Protein AF-A0A1C5VLE6-F1 (afdb_monomer)

Foldseek 3Di:
DDDDDPVNVPDDPLVVVLVCQCPPPDPVSHDPDCVVSVVSVPVVCPPVPDAFAEAEAEDEPVQVVVCCVVVVDPPPDDPCCVFVPVVQQQVVKWWWAQDPVVRWIWIGGDFKIFTFHQDPVLRHTYGPDMGTADPVNNVVRCVRTPIDTGGYGYHYPVCSVVCVPVPDHDSVVVVVRNVVSVVVVVVLVVLVVLLCVVCVVVLVVLVVCLVVLQVQFWKFQADDWDADPQKIKGQGPDTPNDDPVPDDQFWWKWFWDADPVRDIDIFTFAGWDDWDADPNTIITIGRGDPPHPVVVVVVRVVVSTIITTDSPVVNVVSVVVSVVSVCLSVVVDDDPCPSCCVSVNDPDDDDPPDDDDDD

Radius of gyration: 36.31 Å; Cα contacts (8 Å, |Δi|>4): 467; chains: 1; bounding box: 80×64×98 Å

Sequence (359 aa):
MICKTMDDLGTTEILKNLISKMVAEEPENRFQELAPVIDIVEDLIGDNKPQKDTYLCSVDIEKLNYLKKTSLIENDATMTILTNSYLKNQFKECSGYYNEKFEKYIFSGKKIALECIYNAEEELFMVHKIMPLSADRKVSNIKRGFTIEGVIKFIDNRRRFNLSRISENNNEKLIIQFKNNKKNKATLQKQDELFDNLFGYWSEGLDESIINEKERVGKVIYSDFEIIDNQLLLTLEEYKNNDIDEIENDTKYIVEYKDQRGNLFLFDVGTYHEINYDKNKPILVITLDKNIQIGKVRQLLKKQKPIMENYRANISAYKRQHRAIRSLHDDNYSSKNLKDILLNLDEPTYTPLFTKYKI

Nearest PDB structures (foldseek):
  6rm3-assembly1_LFF  TM=5.082E-01  e=5.995E-02  Vairimorpha necatrix
  7qep-assembly1_O3  TM=5.713E-01  e=1.059E-01  Encephalitozoon cuniculi GB-M1
  7ylr-assembly1_A  TM=4.290E-01  e=5.828E-01  Variovorax paradoxus
  2ijz-assembly1_A  TM=4.553E-01  e=5.506E-01  Pseudomonas aeruginosa
  2khe-assembly1_A  TM=4.738E-01  e=4.143E-01  Thermus thermophilus HB8

Mean predicted aligned error: 16.56 Å

pLDDT: mean 83.75, std 11.95, range [38.59, 96.12]

Structure (mmCIF, N/CA/C/O backbone):
data_AF-A0A1C5VLE6-F1
#
_entry.id   AF-A0A1C5VLE6-F1
#
loop_
_atom_site.group_PDB
_atom_site.id
_atom_site.type_symbol
_atom_site.label_atom_id
_atom_site.label_alt_id
_atom_site.label_comp_id
_atom_site.label_asym_id
_atom_site.label_entity_id
_atom_site.label_seq_id
_atom_site.pdbx_PDB_ins_code
_atom_site.Cartn_x
_atom_site.Cartn_y
_atom_site.Cartn_z
_atom_site.occupancy
_atom_site.B_iso_or_equiv
_atom_site.auth_seq_id
_atom_site.auth_comp_id
_atom_site.auth_asym_id
_atom_site.auth_atom_id
_atom_site.pdbx_PDB_model_num
ATOM 1 N N . MET A 1 1 ? -11.476 -42.255 -43.646 1.00 38.62 1 MET A N 1
ATOM 2 C CA . MET A 1 1 ? -10.809 -41.147 -42.929 1.00 38.62 1 MET A CA 1
ATOM 3 C C . MET A 1 1 ? -9.515 -40.872 -43.674 1.00 38.62 1 MET A C 1
ATOM 5 O O . MET A 1 1 ? -8.750 -41.812 -43.829 1.00 38.62 1 MET A O 1
ATOM 9 N N . ILE A 1 2 ? -9.306 -39.672 -44.222 1.00 38.59 2 ILE A N 1
ATOM 10 C CA . ILE A 1 2 ? -8.031 -39.339 -44.879 1.00 38.59 2 ILE A CA 1
ATOM 11 C C . ILE A 1 2 ? -7.113 -38.789 -43.790 1.00 38.59 2 ILE A C 1
ATOM 13 O O . ILE A 1 2 ? -7.241 -37.626 -43.409 1.00 38.59 2 ILE A O 1
ATOM 17 N N . CYS A 1 3 ? -6.230 -39.632 -43.258 1.00 40.75 3 CYS A N 1
ATOM 18 C CA . CYS A 1 3 ? -5.150 -39.159 -42.401 1.00 40.75 3 CYS A CA 1
ATOM 19 C C . CYS A 1 3 ? -4.140 -38.428 -43.283 1.00 40.75 3 CYS A C 1
ATOM 21 O O . CYS A 1 3 ? -3.354 -39.064 -43.979 1.00 40.75 3 CYS A O 1
ATOM 23 N N . LYS A 1 4 ? -4.190 -37.094 -43.266 1.00 50.41 4 LYS A N 1
ATOM 24 C CA . LYS A 1 4 ? -3.082 -36.274 -43.753 1.00 50.41 4 LYS A CA 1
ATOM 25 C C . LYS A 1 4 ? -1.861 -36.564 -42.885 1.00 50.41 4 LYS A C 1
ATOM 27 O O . LYS A 1 4 ? -1.958 -36.528 -41.658 1.00 50.41 4 LYS A O 1
ATOM 32 N N . THR A 1 5 ? -0.738 -36.854 -43.518 1.00 60.81 5 THR A N 1
ATOM 33 C CA . THR A 1 5 ? 0.562 -36.943 -42.856 1.00 60.81 5 THR A CA 1
ATOM 34 C C . THR A 1 5 ? 1.060 -35.536 -42.507 1.00 60.81 5 THR A C 1
ATOM 36 O O . THR A 1 5 ? 0.549 -34.542 -43.030 1.00 60.81 5 THR A O 1
ATOM 39 N N . MET A 1 6 ? 2.061 -35.411 -41.627 1.00 58.47 6 MET A N 1
ATOM 40 C CA . MET A 1 6 ? 2.620 -34.088 -41.298 1.00 58.47 6 MET A CA 1
ATOM 41 C C . MET A 1 6 ? 3.290 -33.391 -42.493 1.00 58.47 6 MET A C 1
ATOM 43 O O . MET A 1 6 ? 3.473 -32.174 -42.461 1.00 58.47 6 MET A O 1
ATOM 47 N N . ASP A 1 7 ? 3.600 -34.124 -43.562 1.00 59.69 7 ASP A N 1
ATOM 48 C CA . ASP A 1 7 ? 4.148 -33.570 -44.800 1.00 59.69 7 ASP A CA 1
ATOM 49 C C . ASP A 1 7 ? 3.087 -32.887 -45.677 1.00 59.69 7 ASP A C 1
ATOM 51 O O . ASP A 1 7 ? 3.398 -31.925 -46.377 1.00 59.69 7 ASP A O 1
ATOM 55 N N . ASP A 1 8 ? 1.812 -33.270 -45.546 1.00 59.88 8 ASP A N 1
ATOM 56 C CA . ASP A 1 8 ? 0.680 -32.678 -46.279 1.00 59.88 8 ASP A CA 1
ATOM 57 C C . ASP A 1 8 ? 0.243 -31.295 -45.740 1.00 59.88 8 ASP A C 1
ATOM 59 O O . ASP A 1 8 ? -0.726 -30.703 -46.231 1.00 59.88 8 ASP A O 1
ATOM 63 N N . LEU A 1 9 ? 0.897 -30.795 -44.684 1.00 58.16 9 LEU A N 1
ATOM 64 C CA . LEU A 1 9 ? 0.494 -29.591 -43.942 1.00 58.16 9 LEU A CA 1
ATOM 65 C C . LEU A 1 9 ? 1.183 -28.291 -44.386 1.00 58.16 9 LEU A C 1
ATOM 67 O O . LEU A 1 9 ? 0.780 -27.224 -43.926 1.00 58.16 9 LEU A O 1
ATOM 71 N N . GLY A 1 10 ? 2.192 -28.344 -45.263 1.00 56.06 10 GLY A N 1
ATOM 72 C CA . GLY A 1 10 ? 2.880 -27.142 -45.767 1.00 56.06 10 GLY A CA 1
ATOM 73 C C . GLY A 1 10 ? 3.611 -26.321 -44.689 1.00 56.06 10 GLY A C 1
ATOM 74 O O . GLY A 1 10 ? 3.858 -25.132 -44.875 1.00 56.06 10 GLY A O 1
ATOM 75 N N . THR A 1 11 ? 3.924 -26.938 -43.549 1.00 65.19 11 THR A N 1
ATOM 76 C CA . THR A 1 11 ? 4.582 -26.320 -42.391 1.00 65.19 11 THR A CA 1
ATOM 77 C C . THR A 1 11 ? 6.107 -26.415 -42.466 1.00 65.19 11 THR A C 1
ATOM 79 O O . THR A 1 11 ? 6.667 -27.265 -43.160 1.00 65.19 11 THR A O 1
ATOM 82 N N . THR A 1 12 ? 6.802 -25.543 -41.728 1.00 72.81 12 THR A N 1
ATOM 83 C CA . THR A 1 12 ? 8.268 -25.560 -41.653 1.00 72.81 12 THR A CA 1
ATOM 84 C C . THR A 1 12 ? 8.783 -26.825 -40.969 1.00 72.81 12 THR A C 1
ATOM 86 O O . THR A 1 12 ? 8.225 -27.299 -39.979 1.00 72.81 12 THR A O 1
ATOM 89 N N . GLU A 1 13 ? 9.907 -27.341 -41.462 1.00 74.94 13 GLU A N 1
ATOM 90 C CA . GLU A 1 13 ? 10.513 -28.587 -40.979 1.00 74.94 13 GLU A CA 1
ATOM 91 C C . GLU A 1 13 ? 10.877 -28.537 -39.482 1.00 74.94 13 GLU A C 1
ATOM 93 O O . GLU A 1 13 ? 10.789 -29.534 -38.769 1.00 74.94 13 GLU A O 1
ATOM 98 N N . ILE A 1 14 ? 11.210 -27.348 -38.968 1.00 74.38 14 ILE A N 1
ATOM 99 C CA . ILE A 1 14 ? 11.467 -27.104 -37.541 1.00 74.38 14 ILE A CA 1
ATOM 100 C C . ILE A 1 14 ? 10.182 -27.298 -36.714 1.00 74.38 14 ILE A C 1
ATOM 102 O O . ILE A 1 14 ? 10.218 -27.951 -35.672 1.00 74.38 14 ILE A O 1
ATOM 106 N N . LEU A 1 15 ? 9.034 -26.797 -37.192 1.00 76.81 15 LEU A N 1
ATOM 107 C CA . LEU A 1 15 ? 7.742 -26.955 -36.517 1.00 76.81 15 LEU A CA 1
ATOM 108 C C . LEU A 1 15 ? 7.251 -28.409 -36.570 1.00 76.81 15 LEU A C 1
ATOM 110 O O . LEU A 1 15 ? 6.735 -28.904 -35.569 1.00 76.81 15 LEU A O 1
ATOM 114 N N . LYS A 1 16 ? 7.460 -29.115 -37.693 1.00 80.56 16 LYS A N 1
ATOM 115 C CA . LYS A 1 16 ? 7.193 -30.561 -37.774 1.00 80.56 16 LYS A CA 1
ATOM 116 C C . LYS A 1 16 ? 8.006 -31.328 -36.731 1.00 80.56 16 LYS A C 1
ATOM 118 O O . LYS A 1 16 ? 7.431 -32.061 -35.937 1.00 80.56 16 LYS A O 1
ATOM 123 N N . ASN A 1 17 ? 9.322 -31.109 -36.679 1.00 81.62 17 ASN A N 1
ATOM 124 C CA . ASN A 1 17 ? 10.209 -31.785 -35.729 1.00 81.62 17 ASN A CA 1
ATOM 125 C C . ASN A 1 17 ? 9.872 -31.469 -34.261 1.00 81.62 17 ASN A C 1
ATOM 127 O O . ASN A 1 17 ? 9.925 -32.366 -33.417 1.00 81.62 17 ASN A O 1
ATOM 131 N N . LEU A 1 18 ? 9.485 -30.224 -33.956 1.00 84.38 18 LEU A N 1
ATOM 132 C CA . LEU A 1 18 ? 9.002 -29.832 -32.632 1.00 84.38 18 LEU A CA 1
ATOM 133 C C . LEU A 1 18 ? 7.751 -30.632 -32.240 1.00 84.38 18 LEU A C 1
ATOM 135 O O . LEU A 1 18 ? 7.745 -31.288 -31.198 1.00 84.38 18 LEU A O 1
ATOM 139 N N . ILE A 1 19 ? 6.714 -30.609 -33.082 1.00 82.75 19 ILE A N 1
ATOM 140 C CA . ILE A 1 19 ? 5.443 -31.295 -32.813 1.00 82.75 19 ILE A CA 1
ATOM 141 C C . ILE A 1 19 ? 5.667 -32.805 -32.697 1.00 82.75 19 ILE A C 1
ATOM 143 O O . ILE A 1 19 ? 5.247 -33.388 -31.699 1.00 82.75 19 ILE A O 1
ATOM 147 N N . SER A 1 20 ? 6.387 -33.424 -33.639 1.00 83.81 20 SER A N 1
ATOM 148 C CA . SER A 1 20 ? 6.682 -34.864 -33.637 1.00 83.81 20 SER A CA 1
ATOM 149 C C . SER A 1 20 ? 7.370 -35.326 -32.351 1.00 83.81 20 SER A C 1
ATOM 151 O O . SER A 1 20 ? 7.009 -36.370 -31.814 1.00 83.81 20 SER A O 1
ATOM 153 N N . LYS A 1 21 ? 8.309 -34.541 -31.800 1.00 85.75 21 LYS A N 1
ATOM 154 C CA . LYS A 1 21 ? 8.897 -34.835 -30.483 1.00 85.75 21 LYS A CA 1
ATOM 155 C C . LYS A 1 21 ? 7.930 -34.594 -29.326 1.00 85.75 21 LYS A C 1
ATOM 157 O O . LYS A 1 21 ? 7.941 -35.359 -28.371 1.00 85.75 21 LYS A O 1
ATOM 162 N N . MET A 1 22 ? 7.088 -33.563 -29.373 1.00 81.75 22 MET A N 1
ATOM 163 C CA . MET A 1 22 ? 6.102 -33.320 -28.310 1.00 81.75 22 MET A CA 1
ATOM 164 C C . MET A 1 22 ? 5.039 -34.427 -28.218 1.00 81.75 22 MET A C 1
ATOM 166 O O . MET A 1 22 ? 4.591 -34.729 -27.112 1.00 81.75 22 MET A O 1
ATOM 170 N N . VAL A 1 23 ? 4.655 -35.039 -29.346 1.00 85.31 23 VAL A N 1
ATOM 171 C CA . VAL A 1 23 ? 3.602 -36.075 -29.415 1.00 85.31 23 VAL A CA 1
ATOM 172 C C . VAL A 1 23 ? 4.125 -37.507 -29.582 1.00 85.31 23 VAL A C 1
ATOM 174 O O . VAL A 1 23 ? 3.324 -38.411 -29.805 1.00 85.31 23 VAL A O 1
ATOM 177 N N . ALA A 1 24 ? 5.438 -37.735 -29.464 1.00 86.81 24 ALA A N 1
ATOM 178 C CA . ALA A 1 24 ? 6.032 -39.072 -29.556 1.00 86.81 24 ALA A CA 1
ATOM 179 C C . ALA A 1 24 ? 5.352 -40.052 -28.580 1.00 86.81 24 ALA A C 1
ATOM 181 O O . ALA A 1 24 ? 5.095 -39.692 -27.429 1.00 86.81 24 ALA A O 1
ATOM 182 N N . GLU A 1 25 ? 5.054 -41.282 -29.012 1.00 80.12 25 GLU A N 1
ATOM 183 C CA . GLU A 1 25 ? 4.348 -42.260 -28.166 1.00 80.12 25 GLU A CA 1
ATOM 184 C C . GLU A 1 25 ? 5.139 -42.553 -26.884 1.00 80.12 25 GLU A C 1
ATOM 186 O O . GLU A 1 25 ? 4.603 -42.402 -25.784 1.00 80.12 25 GLU A O 1
ATOM 191 N N . GLU A 1 26 ? 6.438 -42.825 -27.021 1.00 84.81 26 GLU A N 1
ATOM 192 C CA . GLU A 1 26 ? 7.331 -43.111 -25.898 1.00 84.81 26 GLU A CA 1
ATOM 193 C C . GLU A 1 26 ? 7.760 -41.840 -25.131 1.00 84.81 26 GLU A C 1
ATOM 195 O O . GLU A 1 26 ? 8.308 -40.913 -25.742 1.00 84.81 26 GLU A O 1
ATOM 200 N N . PRO A 1 27 ? 7.583 -41.773 -23.791 1.00 82.38 27 PRO A N 1
ATOM 201 C CA . PRO A 1 27 ? 7.904 -40.586 -22.987 1.00 82.38 27 PRO A CA 1
ATOM 202 C C . PRO A 1 27 ? 9.369 -40.135 -23.052 1.00 82.38 27 PRO A C 1
ATOM 204 O O . PRO A 1 27 ? 9.649 -38.940 -22.987 1.00 82.38 27 PRO A O 1
ATOM 207 N N . GLU A 1 28 ? 10.302 -41.074 -23.201 1.00 85.69 28 GLU A N 1
ATOM 208 C CA . GLU A 1 28 ? 11.746 -40.826 -23.329 1.00 85.69 28 GLU A CA 1
ATOM 209 C C . GLU A 1 28 ? 12.123 -40.082 -24.621 1.00 85.69 28 GLU A C 1
ATOM 211 O O . GLU A 1 28 ? 13.083 -39.312 -24.639 1.00 85.69 28 GLU A O 1
ATOM 216 N N . ASN A 1 29 ? 11.318 -40.228 -25.679 1.00 82.38 29 ASN A N 1
ATOM 217 C CA . ASN A 1 29 ? 11.507 -39.536 -26.954 1.00 82.38 29 ASN A CA 1
ATOM 218 C C . ASN A 1 29 ? 10.890 -38.123 -26.974 1.00 82.38 29 ASN A C 1
ATOM 220 O O . ASN A 1 29 ? 11.087 -37.374 -27.937 1.00 82.38 29 ASN A O 1
ATOM 224 N N . ARG A 1 30 ? 10.182 -37.733 -25.903 1.00 86.69 30 ARG A N 1
ATOM 225 C CA . ARG A 1 30 ? 9.657 -36.374 -25.712 1.00 86.69 30 ARG A CA 1
ATOM 226 C C . ARG A 1 30 ? 10.710 -35.430 -25.136 1.00 86.69 30 ARG A C 1
ATOM 228 O O . ARG A 1 30 ? 11.763 -35.836 -24.642 1.00 86.69 30 ARG A O 1
ATOM 235 N N . PHE A 1 31 ? 10.412 -34.134 -25.179 1.00 82.56 31 PHE A N 1
ATOM 236 C CA . PHE A 1 31 ? 11.196 -33.130 -24.464 1.00 82.56 31 PHE A CA 1
ATOM 237 C C . PHE A 1 31 ? 11.079 -33.347 -22.950 1.00 82.56 31 PHE A C 1
ATOM 239 O O . PHE A 1 31 ? 9.993 -33.225 -22.389 1.00 82.56 31 PHE A O 1
ATOM 246 N N . GLN A 1 32 ? 12.207 -33.646 -22.302 1.00 84.44 32 GLN A N 1
ATOM 247 C CA . GLN A 1 32 ? 12.281 -33.867 -20.850 1.00 84.44 32 GLN A CA 1
ATOM 248 C C . GLN A 1 32 ? 12.200 -32.558 -20.045 1.00 84.44 32 GLN A C 1
ATOM 250 O O . GLN A 1 32 ? 11.830 -32.562 -18.875 1.00 84.44 32 GLN A O 1
ATOM 255 N N . GLU A 1 33 ? 12.512 -31.425 -20.680 1.00 81.56 33 GLU A N 1
ATOM 256 C CA . GLU A 1 33 ? 12.439 -30.088 -20.093 1.00 81.56 33 GLU A CA 1
ATOM 257 C C . GLU A 1 33 ? 11.692 -29.124 -21.020 1.00 81.56 33 GLU A C 1
ATOM 259 O O . GLU A 1 33 ? 11.710 -29.267 -22.244 1.00 81.56 33 GLU A O 1
ATOM 264 N N . LEU A 1 34 ? 11.063 -28.101 -20.436 1.00 79.12 34 LEU A N 1
ATOM 265 C CA . LEU A 1 34 ? 10.291 -27.104 -21.182 1.00 79.12 34 LEU A CA 1
ATOM 266 C C . LEU A 1 34 ? 11.172 -26.019 -21.831 1.00 79.12 34 LEU A C 1
ATOM 268 O O . LEU A 1 34 ? 10.755 -25.404 -22.808 1.00 79.12 34 LEU A O 1
ATOM 272 N N . ALA A 1 35 ? 12.386 -25.777 -21.322 1.00 74.62 35 ALA A N 1
ATOM 273 C CA . ALA A 1 35 ? 13.253 -24.705 -21.823 1.00 74.62 35 ALA A CA 1
ATOM 274 C C . ALA A 1 35 ? 13.641 -24.869 -23.314 1.00 74.62 35 ALA A C 1
ATOM 276 O O . ALA A 1 35 ? 13.434 -23.914 -24.060 1.00 74.62 35 ALA A O 1
ATOM 277 N N . PRO A 1 36 ? 14.059 -26.057 -23.808 1.00 79.06 36 PRO A N 1
ATOM 278 C CA . PRO A 1 36 ? 14.324 -26.255 -25.237 1.00 79.06 36 PRO A CA 1
ATOM 279 C C . PRO A 1 36 ? 13.084 -26.068 -26.123 1.00 79.06 36 PRO A C 1
ATOM 281 O O . PRO A 1 36 ? 13.202 -25.615 -27.257 1.00 79.06 36 PRO A O 1
ATOM 284 N N . VAL A 1 37 ? 11.889 -26.397 -25.615 1.00 82.50 37 VAL A N 1
ATOM 285 C CA . VAL A 1 37 ? 10.617 -26.169 -26.325 1.00 82.50 37 VAL A CA 1
ATOM 286 C C . VAL A 1 37 ? 10.356 -24.671 -26.461 1.00 82.50 37 VAL A C 1
ATOM 288 O O . VAL A 1 37 ? 9.999 -24.213 -27.543 1.00 82.50 37 VAL A O 1
ATOM 291 N N . ILE A 1 38 ? 10.569 -23.904 -25.387 1.00 77.31 38 ILE A N 1
ATOM 292 C CA . ILE A 1 38 ? 10.423 -22.444 -25.392 1.00 77.31 38 ILE A CA 1
ATOM 293 C C . ILE A 1 38 ? 11.406 -21.811 -26.378 1.00 77.31 38 ILE A C 1
ATOM 295 O O . ILE A 1 38 ? 10.964 -21.022 -27.204 1.00 77.31 38 ILE A O 1
ATOM 299 N N . ASP A 1 39 ? 12.689 -22.181 -26.350 1.00 77.62 39 ASP A N 1
ATOM 300 C CA . ASP A 1 39 ? 13.698 -21.613 -27.254 1.00 77.62 39 ASP A CA 1
ATOM 301 C C . ASP A 1 39 ? 13.363 -21.897 -28.737 1.00 77.62 39 ASP A C 1
ATOM 303 O O . ASP A 1 39 ? 13.359 -20.976 -29.554 1.00 77.62 39 ASP A O 1
ATOM 307 N N . ILE A 1 40 ? 12.970 -23.134 -29.088 1.00 79.62 40 ILE A N 1
ATOM 308 C CA . ILE A 1 40 ? 12.557 -23.483 -30.466 1.00 79.62 40 ILE A CA 1
ATOM 309 C C . ILE A 1 40 ? 11.290 -22.717 -30.886 1.00 79.62 40 ILE A C 1
ATOM 311 O O . ILE A 1 40 ? 11.163 -22.323 -32.046 1.00 79.62 40 ILE A O 1
ATOM 315 N N . VAL A 1 41 ? 10.346 -22.484 -29.968 1.00 77.81 41 VAL A N 1
ATOM 316 C CA . VAL A 1 41 ? 9.137 -21.685 -30.234 1.00 77.81 41 VAL A CA 1
ATOM 317 C C . VAL A 1 41 ? 9.459 -20.189 -30.355 1.00 77.81 41 VAL A C 1
ATOM 319 O O . VAL A 1 41 ? 8.884 -19.528 -31.221 1.00 77.81 41 VAL A O 1
ATOM 322 N N . GLU A 1 42 ? 10.386 -19.643 -29.557 1.00 72.19 42 GLU A N 1
ATOM 323 C CA . GLU A 1 42 ? 10.858 -18.257 -29.699 1.00 72.19 42 GLU A CA 1
ATOM 324 C C . GLU A 1 42 ? 11.503 -18.027 -31.075 1.00 72.19 42 GLU A C 1
ATOM 326 O O . GLU A 1 42 ? 11.209 -17.008 -31.706 1.00 72.19 42 GLU A O 1
ATOM 331 N N . ASP A 1 43 ? 12.313 -18.979 -31.553 1.00 72.69 43 ASP A N 1
ATOM 332 C CA . ASP A 1 43 ? 12.948 -18.937 -32.876 1.00 72.69 43 ASP A CA 1
ATOM 333 C C . ASP A 1 43 ? 11.932 -19.134 -34.022 1.00 72.69 43 ASP A C 1
ATOM 335 O O . ASP A 1 43 ? 11.989 -18.420 -35.024 1.00 72.69 43 ASP A O 1
ATOM 339 N N . LEU A 1 44 ? 10.959 -20.046 -33.875 1.00 70.81 44 LEU A N 1
ATOM 340 C CA . LEU A 1 44 ? 9.898 -20.291 -34.869 1.00 70.81 44 LEU A CA 1
ATOM 341 C C . LEU A 1 44 ? 8.943 -19.105 -35.059 1.00 70.81 44 LEU A C 1
ATOM 343 O O . LEU A 1 44 ? 8.458 -18.884 -36.168 1.00 70.81 44 LEU A O 1
ATOM 347 N N . ILE A 1 45 ? 8.646 -18.361 -33.989 1.00 65.38 45 ILE A N 1
ATOM 348 C CA . ILE A 1 45 ? 7.823 -17.143 -34.056 1.00 65.38 45 ILE A CA 1
ATOM 349 C C . ILE A 1 45 ? 8.555 -16.038 -34.835 1.00 65.38 45 ILE A C 1
ATOM 351 O O . ILE A 1 45 ? 7.912 -15.252 -35.539 1.00 65.38 45 ILE A O 1
ATOM 355 N N . GLY A 1 46 ? 9.887 -15.993 -34.730 1.00 62.00 46 GLY A N 1
ATOM 356 C CA . GLY A 1 46 ? 10.738 -15.025 -35.413 1.00 62.00 46 GLY A CA 1
ATOM 357 C C . GLY A 1 46 ? 10.395 -13.566 -35.084 1.00 62.00 46 GLY A C 1
ATOM 358 O O . GLY A 1 46 ? 9.791 -13.246 -34.054 1.00 62.00 46 GLY A O 1
ATOM 359 N N . ASP A 1 47 ? 10.754 -12.663 -35.997 1.00 48.09 47 ASP A N 1
ATOM 360 C CA . ASP A 1 47 ? 10.531 -11.217 -35.863 1.00 48.09 47 ASP A CA 1
ATOM 361 C C . ASP A 1 47 ? 9.062 -10.777 -36.085 1.00 48.09 47 ASP A C 1
ATOM 363 O O . ASP A 1 47 ? 8.790 -9.590 -36.221 1.00 48.09 47 ASP A O 1
ATOM 367 N N . ASN A 1 48 ? 8.079 -11.692 -36.028 1.00 46.41 48 ASN A N 1
ATOM 368 C CA . ASN A 1 48 ? 6.640 -11.359 -36.032 1.00 46.41 48 ASN A CA 1
ATOM 369 C C . ASN A 1 48 ? 6.132 -10.768 -34.697 1.00 46.41 48 ASN A C 1
ATOM 371 O O . ASN A 1 48 ? 4.927 -10.609 -34.485 1.00 46.41 48 ASN A O 1
ATOM 375 N N . LYS A 1 49 ? 7.035 -10.426 -33.773 1.00 49.75 49 LYS A N 1
ATOM 376 C CA . LYS A 1 49 ? 6.719 -9.521 -32.660 1.00 49.75 49 LYS A CA 1
ATOM 377 C C . LYS A 1 49 ? 6.510 -8.118 -33.261 1.00 49.75 49 LYS A C 1
ATOM 379 O O . LYS A 1 49 ? 7.324 -7.725 -34.093 1.00 49.75 49 LYS A O 1
ATOM 384 N N . PRO A 1 50 ? 5.487 -7.337 -32.851 1.00 52.50 50 PRO A N 1
ATOM 385 C CA . PRO A 1 50 ? 5.372 -5.942 -33.289 1.00 52.50 50 PRO A CA 1
ATOM 386 C C . PRO A 1 50 ? 6.705 -5.236 -33.022 1.00 52.50 50 PRO A C 1
ATOM 388 O O . PRO A 1 50 ? 7.258 -5.423 -31.934 1.00 52.50 50 PRO A O 1
ATOM 391 N N . GLN A 1 51 ? 7.227 -4.521 -34.029 1.00 57.09 51 GLN A N 1
ATOM 392 C CA . GLN A 1 51 ? 8.615 -4.040 -34.102 1.00 57.09 51 GLN A CA 1
ATOM 393 C C . GLN A 1 51 ? 9.053 -3.448 -32.759 1.00 57.09 51 GLN A C 1
ATOM 395 O O . GLN A 1 51 ? 8.675 -2.334 -32.398 1.00 57.09 51 GLN A O 1
ATOM 400 N N . LYS A 1 52 ? 9.809 -4.232 -31.979 1.00 69.44 52 LYS A N 1
ATOM 401 C CA . LYS A 1 52 ? 10.195 -3.824 -30.629 1.00 69.44 52 LYS A CA 1
ATOM 402 C C . LYS A 1 52 ? 11.229 -2.716 -30.729 1.00 69.44 52 LYS A C 1
ATOM 404 O O . LYS A 1 52 ? 12.273 -2.909 -31.358 1.00 69.44 52 LYS A O 1
ATOM 409 N N . ASP A 1 53 ? 10.951 -1.607 -30.047 1.00 86.19 53 ASP A N 1
ATOM 410 C CA . ASP A 1 53 ? 11.863 -0.474 -29.916 1.00 86.19 53 ASP A CA 1
ATOM 411 C C . ASP A 1 53 ? 13.283 -0.972 -29.618 1.00 86.19 53 ASP A C 1
ATOM 413 O O . ASP A 1 53 ? 13.520 -1.711 -28.656 1.00 86.19 53 ASP A O 1
ATOM 417 N N . THR A 1 54 ? 14.231 -0.614 -30.482 1.00 88.56 54 THR A N 1
ATOM 418 C CA . THR A 1 54 ? 15.631 -1.015 -30.336 1.00 88.56 54 THR A CA 1
ATOM 419 C C . THR A 1 54 ? 16.412 0.119 -29.690 1.00 88.56 54 THR A C 1
ATOM 421 O O . THR A 1 54 ? 16.557 1.191 -30.277 1.00 88.56 54 THR A O 1
ATOM 424 N N . TYR A 1 55 ? 16.962 -0.133 -28.506 1.00 91.62 55 TYR A N 1
ATOM 425 C CA . TYR A 1 55 ? 17.780 0.828 -27.768 1.00 91.62 55 TYR A CA 1
ATOM 426 C C . TYR A 1 55 ? 19.256 0.449 -27.882 1.00 91.62 55 TYR A C 1
ATOM 428 O O . TYR A 1 55 ? 19.606 -0.725 -27.741 1.00 91.62 55 TYR A O 1
ATOM 436 N N . LEU A 1 56 ? 20.128 1.419 -28.152 1.00 91.44 56 LEU A N 1
ATOM 437 C CA . LEU A 1 56 ? 21.555 1.182 -28.380 1.00 91.44 56 LEU A CA 1
ATOM 438 C C . LEU A 1 56 ? 22.395 1.650 -27.191 1.00 91.44 56 LEU A C 1
ATOM 440 O O . LEU A 1 56 ? 22.435 2.842 -26.877 1.00 91.44 56 LEU A O 1
ATOM 444 N N . CYS A 1 57 ? 23.117 0.705 -26.589 1.00 92.50 57 CYS A N 1
ATOM 445 C CA . CYS A 1 57 ? 24.096 0.953 -25.534 1.00 92.50 57 CYS A CA 1
ATOM 446 C C . CYS A 1 57 ? 25.506 0.610 -26.028 1.00 92.50 57 CYS A C 1
ATOM 448 O O . CYS A 1 57 ? 25.748 -0.490 -26.525 1.00 92.50 57 CYS A O 1
ATOM 450 N N . SER A 1 58 ? 26.461 1.518 -25.866 1.00 91.56 58 SER A N 1
ATOM 451 C CA . SER A 1 58 ? 27.838 1.328 -26.321 1.00 91.56 58 SER A CA 1
ATOM 452 C C . SER A 1 58 ? 28.781 1.000 -25.158 1.00 91.56 58 SER A C 1
ATOM 454 O O . SER A 1 58 ? 28.633 1.505 -24.042 1.00 91.56 58 SER A O 1
ATOM 456 N N . VAL A 1 59 ? 29.723 0.082 -25.390 1.00 92.06 59 VAL A N 1
ATOM 457 C CA . VAL A 1 59 ? 30.552 -0.538 -24.343 1.00 92.06 59 VAL A CA 1
ATOM 458 C C . VAL A 1 59 ? 32.012 -0.587 -24.786 1.00 92.06 59 VAL A C 1
ATOM 460 O O . VAL A 1 59 ? 32.315 -0.973 -25.914 1.00 92.06 59 VAL A O 1
ATOM 463 N N . ASP A 1 60 ? 32.935 -0.217 -23.897 1.00 90.50 60 ASP A N 1
ATOM 464 C CA . ASP A 1 60 ? 34.378 -0.315 -24.141 1.00 90.50 60 ASP A CA 1
ATOM 465 C C . ASP A 1 60 ? 35.027 -1.593 -23.584 1.00 90.50 60 ASP A C 1
ATOM 467 O O . ASP A 1 60 ? 34.453 -2.371 -22.817 1.00 90.50 60 ASP A O 1
ATOM 471 N N . ILE A 1 61 ? 36.289 -1.772 -23.975 1.00 89.75 61 ILE A N 1
ATOM 472 C CA . ILE A 1 61 ? 37.157 -2.870 -23.551 1.00 89.75 61 ILE A CA 1
ATOM 473 C C . ILE A 1 61 ? 37.472 -2.849 -22.046 1.00 89.75 61 ILE A C 1
ATOM 475 O O . ILE A 1 61 ? 37.765 -3.894 -21.465 1.00 89.75 61 ILE A O 1
ATOM 479 N N . GLU A 1 62 ? 37.402 -1.693 -21.381 1.00 91.88 62 GLU A N 1
ATOM 480 C CA . GLU A 1 62 ? 37.652 -1.605 -19.940 1.00 91.88 62 GLU A CA 1
ATOM 481 C C . GLU A 1 62 ? 36.528 -2.282 -19.162 1.00 91.88 62 GLU A C 1
ATOM 483 O O . GLU A 1 62 ? 36.796 -2.954 -18.167 1.00 91.88 62 GLU A O 1
ATOM 488 N N . LYS A 1 63 ? 35.279 -2.166 -19.637 1.00 93.56 63 LYS A N 1
ATOM 489 C CA . LYS A 1 63 ? 34.133 -2.842 -19.016 1.00 93.56 63 LYS A CA 1
ATOM 490 C C . LYS A 1 63 ? 34.244 -4.364 -19.151 1.00 93.56 63 LYS A C 1
ATOM 492 O O . LYS A 1 63 ? 33.965 -5.068 -18.182 1.00 93.56 63 LYS A O 1
ATOM 497 N N . LEU A 1 64 ? 34.743 -4.876 -20.285 1.00 91.19 64 LEU A N 1
ATOM 498 C CA . LEU A 1 64 ? 35.096 -6.298 -20.430 1.00 91.19 64 LEU A CA 1
ATOM 499 C C . LEU A 1 64 ? 36.176 -6.711 -19.420 1.00 91.19 64 LEU A C 1
ATOM 501 O O . LEU A 1 64 ? 36.003 -7.680 -18.684 1.00 91.19 64 LEU A O 1
ATOM 505 N N . ASN A 1 65 ? 37.273 -5.955 -19.350 1.00 91.00 65 ASN A N 1
ATOM 506 C CA . ASN A 1 65 ? 38.383 -6.243 -18.441 1.00 91.00 65 ASN A CA 1
ATOM 507 C C . ASN A 1 65 ? 37.959 -6.181 -16.962 1.00 91.00 65 ASN A C 1
ATOM 509 O O . ASN A 1 65 ? 38.440 -6.973 -16.153 1.00 91.00 65 ASN A O 1
ATOM 513 N N . TYR A 1 66 ? 37.043 -5.280 -16.603 1.00 91.62 66 TYR A N 1
ATOM 514 C CA . TYR A 1 66 ? 36.439 -5.210 -15.273 1.00 91.62 66 TYR A CA 1
ATOM 515 C C . TYR A 1 66 ? 35.590 -6.450 -14.958 1.00 91.62 66 TYR A C 1
ATOM 517 O O . TYR A 1 66 ? 35.753 -7.040 -13.889 1.00 91.62 66 TYR A O 1
ATOM 525 N N . LEU A 1 67 ? 34.728 -6.885 -15.885 1.00 90.12 67 LEU A N 1
ATOM 526 C CA . LEU A 1 67 ? 33.898 -8.083 -15.706 1.00 90.12 67 LEU A CA 1
ATOM 527 C C . LEU A 1 67 ? 34.741 -9.358 -15.552 1.00 90.12 67 LEU A C 1
ATOM 529 O O . LEU A 1 67 ? 34.414 -10.196 -14.714 1.00 90.12 67 LEU A O 1
ATOM 533 N N . LYS A 1 68 ? 35.854 -9.475 -16.290 1.00 91.56 68 LYS A N 1
ATOM 534 C CA . LYS A 1 68 ? 36.826 -10.571 -16.130 1.00 91.56 68 LYS A CA 1
ATOM 535 C C . LYS A 1 68 ? 37.492 -10.547 -14.754 1.00 91.56 68 LYS A C 1
ATOM 537 O O . LYS A 1 68 ? 37.441 -11.528 -14.022 1.00 91.56 68 LYS A O 1
ATOM 542 N N . LYS A 1 69 ? 38.041 -9.393 -14.349 1.00 90.69 69 LYS A N 1
ATOM 543 C CA . LYS A 1 69 ? 38.684 -9.208 -13.030 1.00 90.69 69 LYS A CA 1
ATOM 544 C C . LYS A 1 69 ? 37.748 -9.464 -11.845 1.00 90.69 69 LYS A C 1
ATOM 546 O O . LYS A 1 69 ? 38.223 -9.802 -10.768 1.00 90.69 69 LYS A O 1
ATOM 551 N N . THR A 1 70 ? 36.444 -9.271 -12.027 1.00 86.38 70 THR A N 1
ATOM 552 C CA . THR A 1 70 ? 35.413 -9.524 -11.006 1.00 86.38 70 THR A CA 1
ATOM 553 C C . THR A 1 70 ? 34.767 -10.909 -11.121 1.00 86.38 70 THR A C 1
ATOM 555 O O . THR A 1 70 ? 33.808 -11.183 -10.404 1.00 86.38 70 THR A O 1
ATOM 558 N N . SER A 1 71 ? 35.277 -11.782 -12.000 1.00 86.19 71 SER A N 1
ATOM 559 C CA . SER A 1 71 ? 34.755 -13.133 -12.264 1.00 86.19 71 SER A CA 1
ATOM 560 C C . SER A 1 71 ? 33.264 -13.165 -12.633 1.00 86.19 71 SER A C 1
ATOM 562 O O . SER A 1 71 ? 32.568 -14.150 -12.391 1.00 86.19 71 SER A O 1
ATOM 564 N N . LEU A 1 72 ? 32.758 -12.078 -13.225 1.00 85.00 72 LEU A N 1
ATOM 565 C CA . LEU A 1 72 ? 31.382 -11.966 -13.711 1.00 85.00 72 LEU A CA 1
ATOM 566 C C . LEU A 1 72 ? 31.222 -12.501 -15.144 1.00 85.00 72 LEU A C 1
ATOM 568 O O . LEU A 1 72 ? 30.094 -12.781 -15.551 1.00 85.00 72 LEU A O 1
ATOM 572 N N . ILE A 1 73 ? 32.325 -12.642 -15.888 1.00 88.19 73 ILE A N 1
ATOM 573 C CA . ILE A 1 73 ? 32.425 -13.272 -17.214 1.00 88.19 73 ILE A CA 1
ATOM 574 C C . ILE A 1 73 ? 33.753 -14.045 -17.313 1.00 88.19 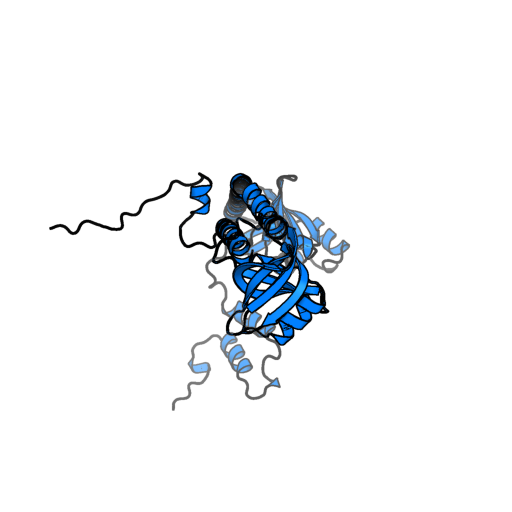73 ILE A C 1
ATOM 576 O O . ILE A 1 73 ? 34.704 -13.733 -16.595 1.00 88.19 73 ILE A O 1
ATOM 580 N N . GLU A 1 74 ? 33.826 -15.036 -18.201 1.00 86.88 74 GLU A N 1
ATOM 581 C CA . GLU A 1 74 ? 35.005 -15.889 -18.402 1.00 86.88 74 GLU A CA 1
ATOM 582 C C . GLU A 1 74 ? 36.221 -15.116 -18.957 1.00 86.88 74 GLU A C 1
ATOM 584 O O . GLU A 1 74 ? 36.097 -14.108 -19.661 1.00 86.88 74 GLU A O 1
ATOM 589 N N . ASN A 1 75 ? 37.431 -15.573 -18.613 1.00 87.62 75 ASN A N 1
ATOM 590 C CA . ASN A 1 75 ? 38.676 -14.836 -18.872 1.00 87.62 75 ASN A CA 1
ATOM 591 C C . ASN A 1 75 ? 39.096 -14.799 -20.350 1.00 87.62 75 ASN A C 1
ATOM 593 O O . ASN A 1 75 ? 39.804 -13.878 -20.761 1.00 87.62 75 ASN A O 1
ATOM 597 N N . ASP A 1 76 ? 38.647 -15.746 -21.160 1.00 89.19 76 ASP A N 1
ATOM 598 C CA . ASP A 1 76 ? 38.842 -15.819 -22.611 1.00 89.19 76 ASP A CA 1
ATOM 599 C C . ASP A 1 76 ? 37.775 -15.031 -23.400 1.00 89.19 76 ASP A C 1
ATOM 601 O O . ASP A 1 76 ? 38.007 -14.674 -24.557 1.00 89.19 76 ASP A O 1
ATOM 605 N N . ALA A 1 77 ? 36.658 -14.650 -22.765 1.00 90.12 77 ALA A N 1
ATOM 606 C CA . ALA A 1 77 ? 35.542 -13.959 -23.411 1.00 90.12 77 ALA A CA 1
ATOM 607 C C . ALA A 1 77 ? 35.976 -12.722 -24.224 1.00 90.12 77 ALA A C 1
ATOM 609 O O . ALA A 1 77 ? 36.740 -11.868 -23.765 1.00 90.12 77 ALA A O 1
ATOM 610 N N . THR A 1 78 ? 35.464 -12.594 -25.445 1.00 91.31 78 THR A N 1
ATOM 611 C CA . THR A 1 78 ? 35.781 -11.491 -26.368 1.00 91.31 78 THR A CA 1
ATOM 612 C C . THR A 1 78 ? 34.746 -10.364 -26.284 1.00 91.31 78 THR A C 1
ATOM 614 O O . THR A 1 78 ? 33.659 -10.551 -25.736 1.00 91.31 78 THR A O 1
ATOM 617 N N . MET A 1 79 ? 35.029 -9.197 -26.883 1.00 88.94 79 MET A N 1
ATOM 618 C CA . MET A 1 79 ? 34.022 -8.125 -27.006 1.00 88.94 79 MET A CA 1
ATOM 619 C C . MET A 1 79 ? 32.744 -8.606 -27.710 1.00 88.94 79 MET A C 1
ATOM 621 O O . MET A 1 79 ? 31.655 -8.242 -27.284 1.00 88.94 79 MET A O 1
ATOM 625 N N . THR A 1 80 ? 32.857 -9.481 -28.717 1.00 87.44 80 THR A N 1
ATOM 626 C CA . THR A 1 80 ? 31.700 -10.076 -29.406 1.00 87.44 80 THR A CA 1
ATOM 627 C C . THR A 1 80 ? 30.853 -10.936 -28.462 1.00 87.44 80 THR A C 1
ATOM 629 O O . THR A 1 80 ? 29.626 -10.858 -28.498 1.00 87.44 80 THR A O 1
AT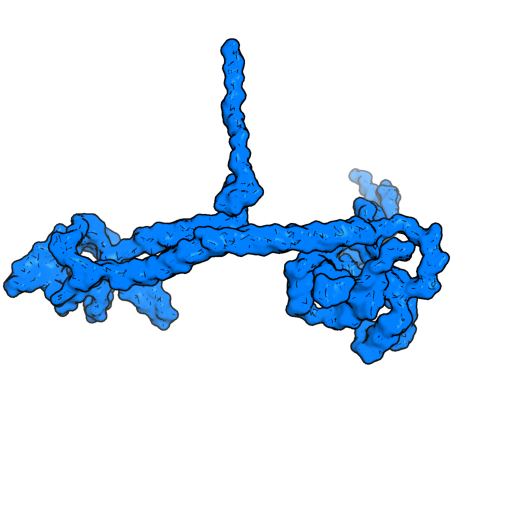OM 632 N N . ILE A 1 81 ? 31.486 -11.731 -27.589 1.00 88.38 81 ILE A N 1
ATOM 633 C CA . ILE A 1 81 ? 30.784 -12.539 -26.576 1.00 88.38 81 ILE A CA 1
ATOM 634 C C . ILE A 1 81 ? 30.093 -11.625 -25.555 1.00 88.38 81 ILE A C 1
ATOM 636 O O . ILE A 1 81 ? 28.934 -11.861 -25.203 1.00 88.38 81 ILE A O 1
ATOM 640 N N . LEU A 1 82 ? 30.761 -10.544 -25.134 1.00 89.94 82 LEU A N 1
ATOM 641 C CA . LEU A 1 82 ? 30.193 -9.558 -24.218 1.00 89.94 82 LEU A CA 1
ATOM 642 C C . LEU A 1 82 ? 28.934 -8.893 -24.792 1.00 89.94 82 LEU A C 1
ATOM 644 O O . LEU A 1 82 ? 27.897 -8.896 -24.129 1.00 89.94 82 LEU A O 1
ATOM 648 N N . THR A 1 83 ? 29.009 -8.333 -26.003 1.00 88.00 83 THR A N 1
ATOM 649 C CA . THR A 1 83 ? 27.901 -7.566 -26.591 1.00 88.00 83 THR A CA 1
ATOM 650 C C . THR A 1 83 ? 26.752 -8.456 -27.052 1.00 88.00 83 THR A C 1
ATOM 652 O O . THR A 1 83 ? 25.593 -8.160 -26.761 1.00 88.00 83 THR A O 1
ATOM 655 N N . ASN A 1 84 ? 27.052 -9.561 -27.743 1.00 85.62 84 ASN A N 1
ATOM 656 C CA . ASN A 1 84 ? 26.031 -10.323 -28.467 1.00 85.62 84 ASN A CA 1
ATOM 657 C C . ASN A 1 84 ? 25.403 -11.447 -27.629 1.00 85.62 84 ASN A C 1
ATOM 659 O O . ASN A 1 84 ? 24.287 -11.865 -27.936 1.00 85.62 84 ASN A O 1
ATOM 663 N N . SER A 1 85 ? 26.091 -11.924 -26.584 1.00 88.19 85 SER A N 1
ATOM 664 C CA . SER A 1 85 ? 25.611 -13.000 -25.705 1.00 88.19 85 SER A CA 1
ATOM 665 C C . SER A 1 85 ? 25.431 -12.528 -24.263 1.00 88.19 85 SER A C 1
ATOM 667 O O . SER A 1 85 ? 24.301 -12.459 -23.779 1.00 88.19 85 SER A O 1
ATOM 669 N N . TYR A 1 86 ? 26.512 -12.152 -23.572 1.00 91.81 86 TYR A N 1
ATOM 670 C CA . TYR A 1 86 ? 26.462 -11.921 -22.125 1.00 91.81 86 TYR A CA 1
ATOM 671 C C . TYR A 1 86 ? 25.525 -10.768 -21.742 1.00 91.81 86 TYR A C 1
ATOM 673 O O . TYR A 1 86 ? 24.575 -10.973 -20.984 1.00 91.81 86 TYR A O 1
ATOM 681 N N . LEU A 1 87 ? 25.742 -9.565 -22.288 1.00 92.31 87 LEU A N 1
ATOM 682 C CA . LEU A 1 87 ? 24.905 -8.405 -21.974 1.00 92.31 87 LEU A CA 1
ATOM 683 C C . LEU A 1 87 ? 23.481 -8.581 -22.521 1.00 92.31 87 LEU A C 1
ATOM 685 O O . LEU A 1 87 ? 22.524 -8.335 -21.791 1.00 92.31 87 LEU A O 1
ATOM 689 N N . LYS A 1 88 ? 23.318 -9.118 -23.740 1.00 90.19 88 LYS A N 1
ATOM 690 C CA . LYS A 1 88 ? 22.000 -9.482 -24.298 1.00 90.19 88 LYS A CA 1
ATOM 691 C C . LYS A 1 88 ? 21.191 -10.357 -23.325 1.00 90.19 88 LYS A C 1
ATOM 693 O O . LYS A 1 88 ? 20.020 -10.083 -23.080 1.00 90.19 88 LYS A O 1
ATOM 698 N N . ASN A 1 89 ? 21.818 -11.363 -22.713 1.00 89.06 89 ASN A N 1
ATOM 699 C CA . ASN A 1 89 ? 21.167 -12.256 -21.750 1.00 89.06 89 ASN A CA 1
ATOM 700 C C . ASN A 1 89 ? 20.939 -11.618 -20.369 1.00 89.06 89 ASN A C 1
ATOM 702 O O . ASN A 1 89 ? 19.915 -11.890 -19.736 1.00 89.06 89 ASN A O 1
ATOM 706 N N . GLN A 1 90 ? 21.842 -10.746 -19.905 1.00 92.50 90 GLN A N 1
ATOM 707 C CA . GLN A 1 90 ? 21.652 -9.992 -18.658 1.00 92.50 90 GLN A CA 1
ATOM 708 C C . GLN A 1 90 ? 20.497 -8.987 -18.741 1.00 92.50 90 GLN A C 1
ATOM 710 O O . GLN A 1 90 ? 19.859 -8.744 -17.720 1.00 92.50 90 GLN A O 1
ATOM 715 N N . PHE A 1 91 ? 20.211 -8.442 -19.927 1.00 93.38 91 PHE A N 1
ATOM 716 C CA . PHE A 1 91 ? 19.223 -7.380 -20.139 1.00 93.38 91 PHE A CA 1
ATOM 717 C C . PHE A 1 91 ? 18.008 -7.807 -20.995 1.00 93.38 91 PHE A C 1
ATOM 719 O O . PHE A 1 91 ? 17.283 -6.940 -21.474 1.00 93.38 91 PHE A O 1
ATOM 726 N N . LYS A 1 92 ? 17.730 -9.124 -21.136 1.00 87.62 92 LYS A N 1
ATOM 727 C CA . LYS A 1 92 ? 16.461 -9.647 -21.717 1.00 87.62 92 LYS A CA 1
ATOM 728 C C . LYS A 1 92 ? 15.225 -9.037 -21.030 1.00 87.62 92 LYS A C 1
ATOM 730 O O . LYS A 1 92 ? 14.242 -8.723 -21.687 1.00 87.62 92 LYS A O 1
ATOM 735 N N . GLU A 1 93 ? 15.304 -8.873 -19.711 1.00 87.38 93 GLU A N 1
ATOM 736 C CA . GLU A 1 93 ? 14.401 -8.054 -18.903 1.00 87.38 93 GLU A CA 1
ATOM 737 C C . GLU A 1 93 ? 15.232 -6.895 -18.357 1.00 87.38 93 GLU A C 1
ATOM 739 O O . GLU A 1 93 ? 16.249 -7.132 -17.696 1.00 87.38 93 GLU A O 1
ATOM 744 N N . CYS A 1 94 ? 14.813 -5.658 -18.614 1.00 91.88 94 CYS A N 1
ATOM 745 C CA . CYS A 1 94 ? 15.487 -4.477 -18.094 1.00 91.88 94 CYS A CA 1
ATOM 746 C C . CYS A 1 94 ? 14.481 -3.529 -17.445 1.00 91.88 94 CYS A C 1
ATOM 748 O O . CYS A 1 94 ? 13.411 -3.272 -17.990 1.00 91.88 94 CYS A O 1
ATOM 750 N N . SER A 1 95 ? 14.852 -2.956 -16.305 1.00 93.31 95 SER A N 1
ATOM 751 C CA . SER A 1 95 ? 14.198 -1.774 -15.744 1.00 93.31 95 SER A CA 1
ATOM 752 C C . SER A 1 95 ? 15.200 -0.636 -15.639 1.00 93.31 95 SER A C 1
ATOM 754 O O . SER A 1 95 ? 16.400 -0.879 -15.498 1.00 93.31 95 SER A O 1
ATOM 756 N N . GLY A 1 96 ? 14.748 0.612 -15.709 1.00 93.62 96 GLY A N 1
ATOM 757 C CA . GLY A 1 96 ? 15.663 1.739 -15.587 1.00 93.62 96 GLY A CA 1
ATOM 758 C C . GLY A 1 96 ? 15.070 2.987 -14.966 1.00 93.62 96 GLY A C 1
ATOM 759 O O . GLY A 1 96 ? 13.860 3.195 -14.964 1.00 93.62 96 GLY A O 1
ATOM 760 N N . TYR A 1 97 ? 15.956 3.837 -14.448 1.00 93.56 97 TYR A N 1
ATOM 761 C CA . TYR A 1 97 ? 15.627 5.183 -13.978 1.00 93.56 97 TYR A CA 1
ATOM 762 C C . TYR A 1 97 ? 16.740 6.183 -14.310 1.00 93.56 97 TYR A C 1
ATOM 764 O O . TYR A 1 97 ? 17.886 5.797 -14.533 1.00 93.56 97 TYR A O 1
ATOM 772 N N . TYR A 1 98 ? 16.414 7.475 -14.309 1.00 93.69 98 TYR A N 1
ATOM 773 C CA . TYR A 1 98 ? 17.406 8.547 -14.383 1.00 93.69 98 TYR A CA 1
ATOM 774 C C . TYR A 1 98 ? 17.810 8.988 -12.971 1.00 93.69 98 TYR A C 1
ATOM 776 O O . TYR A 1 98 ? 16.952 9.267 -12.134 1.00 93.69 98 TYR A O 1
ATOM 784 N N . ASN A 1 99 ? 19.110 9.019 -12.689 1.00 87.44 99 ASN A N 1
ATOM 785 C CA . ASN A 1 99 ? 19.678 9.387 -11.399 1.00 87.44 99 ASN A CA 1
ATOM 786 C C . ASN A 1 99 ? 20.223 10.816 -11.452 1.00 87.44 99 ASN A C 1
ATOM 788 O O . ASN A 1 99 ? 21.321 11.053 -11.950 1.00 87.44 99 ASN A O 1
ATOM 792 N N . GLU A 1 100 ? 19.453 11.752 -10.905 1.00 82.81 100 GLU A N 1
ATOM 793 C CA . GLU A 1 100 ? 19.721 13.192 -10.987 1.00 82.81 100 GLU A CA 1
ATOM 794 C C . GLU A 1 100 ? 21.015 13.602 -10.287 1.00 82.81 100 GLU A C 1
ATOM 796 O O . GLU A 1 100 ? 21.775 14.394 -10.825 1.00 82.81 100 GLU A O 1
ATOM 801 N N . LYS A 1 101 ? 21.320 13.001 -9.128 1.00 81.69 101 LYS A N 1
ATOM 802 C CA . LYS A 1 101 ? 22.505 13.342 -8.322 1.00 81.69 101 LYS A CA 1
ATOM 803 C C . LYS A 1 101 ? 23.832 13.117 -9.061 1.00 81.69 101 LYS A C 1
ATOM 805 O O . LYS A 1 101 ? 24.848 13.690 -8.677 1.00 81.69 101 LYS A O 1
ATOM 810 N N . PHE A 1 102 ? 23.834 12.251 -10.072 1.00 85.88 102 PHE A N 1
ATOM 811 C CA . PHE A 1 102 ? 25.023 11.902 -10.848 1.00 85.88 102 PHE A CA 1
ATOM 812 C C . PHE A 1 102 ? 24.811 12.033 -12.362 1.00 85.88 102 PHE A C 1
ATOM 814 O O . PHE A 1 102 ? 25.642 11.533 -13.114 1.00 85.88 102 PHE A O 1
ATOM 821 N N . GLU A 1 103 ? 23.691 12.629 -12.786 1.00 89.56 103 GLU A N 1
ATOM 822 C CA . GLU A 1 103 ? 23.287 12.842 -14.186 1.00 89.56 103 GLU A CA 1
ATOM 823 C C . GLU A 1 103 ? 23.426 11.597 -15.087 1.00 89.56 103 GLU A C 1
ATOM 825 O O . GLU A 1 103 ? 23.899 11.644 -16.223 1.00 89.56 103 GLU A O 1
ATOM 830 N N . LYS A 1 104 ? 23.018 10.436 -14.557 1.00 94.00 104 LYS A N 1
ATOM 831 C CA . LYS A 1 104 ? 23.232 9.117 -15.179 1.00 94.00 104 LYS A CA 1
ATOM 832 C C . LYS A 1 104 ? 21.946 8.325 -15.340 1.00 94.00 104 LYS A C 1
ATOM 834 O O . LYS A 1 104 ? 21.138 8.227 -14.420 1.00 94.00 104 LYS A O 1
ATOM 839 N N . TYR A 1 105 ? 21.813 7.656 -16.475 1.00 95.62 105 TYR A N 1
ATOM 840 C CA . TYR A 1 105 ? 20.777 6.660 -16.725 1.00 95.62 105 TYR A CA 1
ATOM 841 C C . TYR A 1 105 ? 21.210 5.321 -16.130 1.00 95.62 105 TYR A C 1
ATOM 843 O O . TYR A 1 105 ? 22.307 4.841 -16.404 1.00 95.62 105 TYR A O 1
ATOM 851 N N . ILE A 1 106 ? 20.370 4.716 -15.297 1.00 95.56 106 ILE A N 1
ATOM 852 C CA . ILE A 1 106 ? 20.649 3.438 -14.642 1.00 95.56 106 ILE A CA 1
ATOM 853 C C . ILE A 1 106 ? 19.802 2.359 -15.302 1.00 95.56 106 ILE A C 1
ATOM 855 O O . ILE A 1 106 ? 18.579 2.391 -15.191 1.00 95.56 106 ILE A O 1
ATOM 859 N N . PHE A 1 107 ? 20.451 1.387 -15.938 1.00 96.12 107 PHE A N 1
ATOM 860 C CA . PHE A 1 107 ? 19.816 0.213 -16.539 1.00 96.12 107 PHE A CA 1
ATOM 861 C C . PHE A 1 107 ? 20.065 -0.997 -15.638 1.00 96.12 107 PHE A C 1
ATOM 863 O O . PHE A 1 107 ? 21.211 -1.319 -15.342 1.00 96.12 107 PHE A O 1
ATOM 870 N N . SER A 1 108 ? 19.018 -1.675 -15.179 1.00 95.12 108 SER A N 1
ATOM 871 C CA . SER A 1 108 ? 19.091 -2.811 -14.253 1.00 95.12 108 SER A CA 1
ATOM 872 C C . SER A 1 108 ? 18.643 -4.093 -14.945 1.00 95.12 108 SER A C 1
ATOM 874 O O . SER A 1 108 ? 17.502 -4.183 -15.391 1.00 95.12 108 SER A O 1
ATOM 876 N N . GLY A 1 109 ? 19.541 -5.075 -15.019 1.00 92.06 109 GLY A N 1
ATOM 877 C CA . GLY A 1 109 ? 19.297 -6.383 -15.620 1.00 92.06 109 GLY A CA 1
ATOM 878 C C . GLY A 1 109 ? 19.092 -7.479 -14.572 1.00 92.06 109 GLY A C 1
ATOM 879 O O . GLY A 1 109 ? 18.617 -7.237 -13.458 1.00 92.06 109 GLY A O 1
ATOM 880 N N . LYS A 1 110 ? 19.472 -8.714 -14.919 1.00 90.25 110 LYS A N 1
ATOM 881 C CA . LYS A 1 110 ? 19.313 -9.896 -14.057 1.00 90.25 110 LYS A CA 1
ATOM 882 C C . LYS A 1 110 ? 20.273 -9.905 -12.862 1.00 90.25 110 LYS A C 1
ATOM 884 O O . LYS A 1 110 ? 19.796 -9.979 -11.733 1.00 90.25 110 LYS A O 1
ATOM 889 N N . LYS A 1 111 ? 21.592 -9.846 -13.098 1.00 90.38 111 LYS A N 1
ATOM 890 C CA . LYS A 1 111 ? 22.642 -9.893 -12.050 1.00 90.38 111 LYS A CA 1
ATOM 891 C C . LYS A 1 111 ? 23.520 -8.636 -11.977 1.00 90.38 111 LYS A C 1
ATOM 893 O O . LYS A 1 111 ? 24.308 -8.493 -11.045 1.00 90.38 111 LYS A O 1
ATOM 898 N N . ILE A 1 112 ? 23.403 -7.736 -12.952 1.00 93.44 112 ILE A N 1
ATOM 899 C CA . ILE A 1 112 ? 24.207 -6.512 -13.061 1.00 93.44 112 ILE A CA 1
ATOM 900 C C . ILE A 1 112 ? 23.340 -5.305 -13.430 1.00 93.44 112 ILE A C 1
ATOM 902 O O . ILE A 1 112 ? 22.243 -5.449 -13.969 1.00 93.44 112 ILE A O 1
ATOM 906 N N . ALA A 1 113 ? 23.861 -4.113 -13.159 1.00 94.00 113 ALA A N 1
ATOM 907 C CA . ALA A 1 113 ? 23.327 -2.842 -13.627 1.00 94.00 113 ALA A CA 1
ATOM 908 C C . ALA A 1 113 ? 24.415 -2.024 -14.338 1.00 94.00 113 ALA A C 1
ATOM 910 O O . ALA A 1 113 ? 25.604 -2.156 -14.033 1.00 94.00 113 ALA A O 1
ATOM 911 N N . LEU A 1 114 ? 23.998 -1.176 -15.273 1.00 96.06 114 LEU A N 1
ATOM 912 C CA . LEU A 1 114 ? 24.840 -0.244 -16.018 1.00 96.06 114 LEU A CA 1
ATOM 913 C C . LEU A 1 114 ? 24.526 1.179 -15.556 1.00 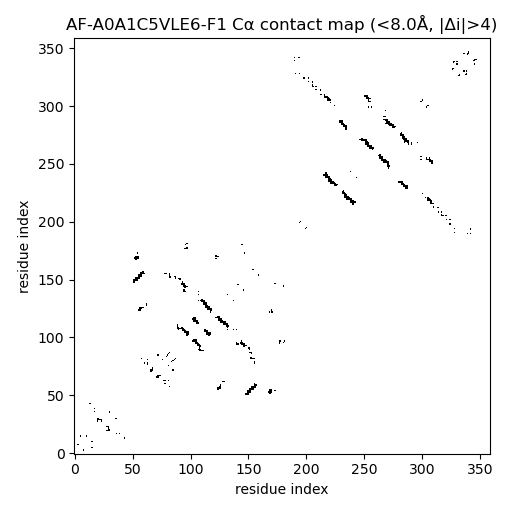96.06 114 LEU A C 1
ATOM 915 O O . LEU A 1 114 ? 23.358 1.555 -15.465 1.00 96.06 114 LEU A O 1
ATOM 919 N N . GLU A 1 115 ? 25.564 1.971 -15.307 1.00 95.50 115 GLU A N 1
ATOM 920 C CA . GLU A 1 115 ? 25.461 3.427 -15.348 1.00 95.50 115 GLU A CA 1
ATOM 921 C C . GLU A 1 115 ? 25.801 3.879 -16.766 1.00 95.50 115 GLU A C 1
ATOM 923 O O . GLU A 1 115 ? 26.887 3.576 -17.268 1.00 95.50 115 GLU A O 1
ATOM 928 N N . CYS A 1 116 ? 24.897 4.622 -17.389 1.00 95.81 116 CYS A N 1
ATOM 929 C CA . CYS A 1 116 ? 25.027 5.133 -18.742 1.00 95.81 116 CYS A CA 1
ATOM 930 C C . CYS A 1 116 ? 24.940 6.662 -18.763 1.00 95.81 116 CYS A C 1
ATOM 932 O O . CYS A 1 116 ? 24.164 7.264 -18.021 1.00 95.81 116 CYS A O 1
ATOM 934 N N . ILE A 1 117 ? 25.702 7.279 -19.658 1.00 94.50 117 ILE A N 1
ATOM 935 C CA . ILE A 1 117 ? 25.590 8.695 -20.023 1.00 94.50 117 ILE A CA 1
ATOM 936 C C . ILE A 1 117 ? 25.056 8.727 -21.455 1.00 94.50 117 ILE A C 1
ATOM 938 O O . ILE A 1 117 ? 25.511 7.943 -22.284 1.00 94.50 117 ILE A O 1
ATOM 942 N N . TYR A 1 118 ? 24.077 9.575 -21.759 1.00 93.00 118 TYR A N 1
ATOM 943 C CA . TYR A 1 118 ? 23.594 9.696 -23.135 1.00 93.00 118 TYR A CA 1
ATOM 944 C C . TYR A 1 118 ? 24.476 10.663 -23.924 1.00 93.00 118 TYR A C 1
ATOM 946 O O . TYR A 1 118 ? 24.648 11.808 -23.510 1.00 93.00 118 TYR A O 1
ATOM 954 N N . ASN A 1 119 ? 25.017 10.205 -25.051 1.00 89.31 119 ASN A N 1
ATOM 955 C CA . ASN A 1 119 ? 25.667 11.053 -26.037 1.00 89.31 119 ASN A CA 1
ATOM 956 C C . ASN A 1 119 ? 24.633 11.443 -27.102 1.00 89.31 119 ASN A C 1
ATOM 958 O O . ASN A 1 119 ? 24.171 10.582 -27.847 1.00 89.31 119 ASN A O 1
ATOM 962 N N . ALA A 1 120 ? 24.283 12.728 -27.164 1.00 84.81 120 ALA A N 1
ATOM 963 C CA . ALA A 1 120 ? 23.310 13.242 -28.124 1.00 84.81 120 ALA A CA 1
ATOM 964 C C . ALA A 1 120 ? 23.860 13.350 -29.557 1.00 84.81 120 ALA A C 1
ATOM 966 O O . ALA A 1 120 ? 23.078 13.262 -30.492 1.00 84.81 120 ALA A O 1
ATOM 967 N N . GLU A 1 121 ? 25.177 13.496 -29.740 1.00 83.56 121 GLU A N 1
ATOM 968 C CA . GLU A 1 121 ? 25.797 13.594 -31.074 1.00 83.56 121 GLU A CA 1
ATOM 969 C C . GLU A 1 121 ? 25.881 12.232 -31.776 1.00 83.56 121 GLU A C 1
ATOM 971 O O . GLU A 1 121 ? 25.762 12.145 -32.994 1.00 83.56 121 GLU A O 1
ATOM 976 N N . GLU A 1 122 ? 26.090 11.160 -31.006 1.00 80.94 122 GLU A N 1
ATOM 977 C CA . GLU A 1 122 ? 26.116 9.783 -31.520 1.00 80.94 122 GLU A CA 1
ATOM 978 C C . GLU A 1 122 ? 24.758 9.066 -31.387 1.00 80.94 122 GLU A C 1
ATOM 980 O O . GLU A 1 122 ? 24.623 7.949 -31.875 1.00 80.94 122 GLU A O 1
ATOM 985 N N . GLU A 1 123 ? 23.778 9.665 -30.700 1.00 85.88 123 GLU A N 1
ATOM 986 C CA . GLU A 1 123 ? 22.500 9.054 -30.287 1.00 85.88 123 GLU A CA 1
ATOM 987 C C . GLU A 1 123 ? 22.643 7.756 -29.457 1.00 85.88 123 GLU A C 1
ATOM 989 O O . GLU A 1 123 ? 21.828 6.835 -29.541 1.00 85.88 123 GLU A O 1
ATOM 994 N N . LEU A 1 124 ? 23.681 7.648 -28.617 1.00 89.81 124 LEU A N 1
ATOM 995 C CA . LEU A 1 124 ? 24.042 6.409 -27.905 1.00 89.81 124 LEU A CA 1
ATOM 996 C C . LEU A 1 124 ? 24.046 6.546 -26.380 1.00 89.81 124 LEU A C 1
ATOM 998 O O . LEU A 1 124 ? 24.557 7.514 -25.817 1.00 89.81 124 LEU A O 1
ATOM 1002 N N . PHE A 1 125 ? 23.596 5.499 -25.683 1.00 93.50 125 PHE A N 1
ATOM 1003 C CA . PHE A 1 125 ? 23.858 5.340 -24.251 1.00 93.50 125 PHE A CA 1
ATOM 1004 C C . PHE A 1 125 ? 25.268 4.775 -24.021 1.00 93.50 125 PHE A C 1
ATOM 1006 O O . PHE A 1 125 ? 25.504 3.571 -24.119 1.00 93.50 125 PHE A O 1
ATOM 1013 N N . MET A 1 126 ? 26.207 5.646 -23.666 1.00 93.12 126 MET A N 1
ATOM 1014 C CA . MET A 1 126 ? 27.582 5.308 -23.303 1.00 93.12 126 MET A CA 1
ATOM 1015 C C . MET A 1 126 ? 27.624 4.606 -21.942 1.00 93.12 126 MET A C 1
ATOM 1017 O O . MET A 1 126 ? 27.365 5.246 -20.921 1.00 93.12 126 MET A O 1
ATOM 1021 N N . VAL A 1 127 ? 27.978 3.316 -21.879 1.00 95.25 127 VAL A N 1
ATOM 1022 C CA . VAL A 1 127 ? 28.148 2.600 -20.599 1.00 95.25 127 VAL A CA 1
ATOM 1023 C C . VAL A 1 127 ? 29.383 3.126 -19.866 1.00 95.25 127 VAL A C 1
ATOM 1025 O O . VAL A 1 127 ? 30.520 2.754 -20.151 1.00 95.25 127 VAL A O 1
ATOM 1028 N N . HIS A 1 128 ? 29.144 3.974 -18.872 1.00 93.19 128 HIS A N 1
ATOM 1029 C CA . HIS A 1 128 ? 30.162 4.573 -18.018 1.00 93.19 128 HIS A CA 1
ATOM 1030 C C . HIS A 1 128 ? 30.675 3.585 -16.960 1.00 93.19 128 HIS A C 1
ATOM 1032 O O . HIS A 1 128 ? 31.867 3.567 -16.657 1.00 93.19 128 HIS A O 1
ATOM 1038 N N . LYS A 1 129 ? 29.802 2.741 -16.394 1.00 92.94 129 LYS A N 1
ATOM 1039 C CA . LYS A 1 129 ? 30.171 1.779 -15.342 1.00 92.94 129 LYS A CA 1
ATOM 1040 C C . LYS A 1 129 ? 29.253 0.562 -15.346 1.00 92.94 129 LYS A C 1
ATOM 1042 O O . LYS A 1 129 ? 28.067 0.687 -15.627 1.00 92.94 129 LYS A O 1
ATOM 1047 N N . ILE A 1 130 ? 29.790 -0.600 -14.976 1.00 93.81 130 ILE A N 1
ATOM 1048 C CA . ILE A 1 130 ? 29.011 -1.815 -14.697 1.00 93.81 130 ILE A CA 1
ATOM 1049 C C . ILE A 1 130 ? 29.132 -2.137 -13.207 1.00 93.81 130 ILE A C 1
ATOM 1051 O O . ILE A 1 130 ? 30.197 -1.957 -12.617 1.00 93.81 130 ILE A O 1
ATOM 1055 N N . MET A 1 131 ? 28.040 -2.577 -12.585 1.00 90.44 131 MET A N 1
ATOM 1056 C CA . MET A 1 131 ? 27.970 -2.894 -11.158 1.00 90.44 131 MET A CA 1
ATOM 1057 C C . MET A 1 131 ? 27.218 -4.210 -10.924 1.00 90.44 131 MET A C 1
ATOM 1059 O O . MET A 1 131 ? 26.210 -4.442 -11.593 1.00 90.44 131 MET A O 1
ATOM 1063 N N . PRO A 1 132 ? 27.630 -5.049 -9.956 1.00 88.38 132 PRO A N 1
ATOM 1064 C CA . PRO A 1 132 ? 26.817 -6.177 -9.508 1.00 88.38 132 PRO A CA 1
ATOM 1065 C C . PRO A 1 132 ? 25.531 -5.684 -8.826 1.00 88.38 132 PRO A C 1
ATOM 1067 O O . PRO A 1 132 ? 25.526 -4.662 -8.130 1.00 88.38 132 PRO A O 1
ATOM 1070 N N . LEU A 1 133 ? 24.437 -6.422 -9.020 1.00 87.44 133 LEU A N 1
ATOM 1071 C CA . LEU A 1 133 ? 23.103 -6.068 -8.540 1.00 87.44 133 LEU A CA 1
ATOM 1072 C C . LEU A 1 133 ? 22.582 -7.136 -7.566 1.00 87.44 133 LEU A C 1
ATOM 1074 O O . LEU A 1 133 ? 22.338 -8.274 -7.958 1.00 87.44 133 LEU A O 1
ATOM 1078 N N . SER A 1 134 ? 22.403 -6.764 -6.295 1.00 86.06 134 SER A N 1
ATOM 1079 C CA . SER A 1 134 ? 21.722 -7.604 -5.299 1.00 86.06 134 SER A CA 1
ATOM 1080 C C . SER A 1 134 ? 20.200 -7.555 -5.473 1.00 86.06 134 SER A C 1
ATOM 1082 O O . SER A 1 134 ? 19.674 -6.625 -6.092 1.00 86.06 134 SER A O 1
ATOM 1084 N N . ALA A 1 135 ? 19.482 -8.521 -4.891 1.00 78.75 135 ALA A N 1
ATOM 1085 C CA . ALA A 1 135 ? 18.019 -8.579 -4.942 1.00 78.75 135 ALA A CA 1
ATOM 1086 C C . ALA A 1 135 ? 17.365 -7.278 -4.433 1.00 78.75 135 ALA A C 1
ATOM 1088 O O . ALA A 1 135 ? 16.567 -6.673 -5.150 1.00 78.75 135 ALA A O 1
ATOM 1089 N N . ASP A 1 136 ? 17.785 -6.776 -3.268 1.00 71.44 136 ASP A N 1
ATOM 1090 C CA . ASP A 1 136 ? 17.238 -5.544 -2.677 1.00 71.44 136 ASP A CA 1
ATOM 1091 C C . ASP A 1 136 ? 17.492 -4.317 -3.557 1.00 71.44 136 ASP A C 1
ATOM 1093 O O . ASP A 1 136 ? 16.615 -3.469 -3.740 1.00 71.44 136 ASP A O 1
ATOM 1097 N N . ARG A 1 137 ? 18.685 -4.232 -4.168 1.00 79.94 137 ARG A N 1
ATOM 1098 C CA . ARG A 1 137 ? 19.007 -3.162 -5.120 1.00 79.94 137 ARG A CA 1
ATOM 1099 C C . ARG A 1 137 ? 18.188 -3.286 -6.401 1.00 79.94 137 ARG A C 1
ATOM 1101 O O . ARG A 1 137 ? 17.758 -2.257 -6.912 1.00 79.94 137 ARG A O 1
ATOM 1108 N N . LYS A 1 138 ? 17.911 -4.499 -6.894 1.00 80.44 138 LYS A N 1
ATOM 1109 C CA . LYS A 1 138 ? 17.012 -4.714 -8.040 1.00 80.44 138 LYS A CA 1
ATOM 1110 C C . LYS A 1 138 ? 15.601 -4.212 -7.721 1.00 80.44 138 LYS A C 1
ATOM 1112 O O . LYS A 1 138 ? 15.062 -3.422 -8.491 1.00 80.44 138 LYS A O 1
ATOM 1117 N N . VAL A 1 139 ? 15.039 -4.582 -6.566 1.00 79.06 139 VAL A N 1
ATOM 1118 C CA . VAL A 1 139 ? 13.718 -4.101 -6.112 1.00 79.06 139 VAL A CA 1
ATOM 1119 C C . VAL A 1 139 ? 13.707 -2.578 -5.940 1.00 79.06 139 VAL A C 1
ATOM 1121 O O . VAL A 1 139 ? 12.791 -1.914 -6.420 1.00 79.06 139 VAL A O 1
ATOM 1124 N N . SER A 1 140 ? 14.740 -1.997 -5.321 1.00 79.25 140 SER A N 1
ATOM 1125 C CA . SER A 1 140 ? 14.871 -0.541 -5.159 1.00 79.25 140 SER A CA 1
ATOM 1126 C C . SER A 1 140 ? 14.957 0.194 -6.504 1.00 79.25 140 SER A C 1
ATOM 1128 O O . SER A 1 140 ? 14.290 1.211 -6.697 1.00 79.25 140 SER A O 1
ATOM 1130 N N . ASN A 1 141 ? 15.719 -0.338 -7.463 1.00 82.94 141 ASN A N 1
ATOM 1131 C CA . ASN A 1 141 ? 15.853 0.241 -8.798 1.00 82.94 141 ASN A CA 1
ATOM 1132 C C . ASN A 1 141 ? 14.553 0.135 -9.606 1.00 82.94 141 ASN A C 1
ATOM 1134 O O . ASN A 1 141 ? 14.198 1.097 -10.280 1.00 82.94 141 ASN A O 1
ATOM 1138 N N . ILE A 1 142 ? 13.811 -0.975 -9.493 1.00 82.62 142 ILE A N 1
ATOM 1139 C CA . ILE A 1 142 ? 12.469 -1.116 -10.085 1.00 82.62 142 ILE A CA 1
ATOM 1140 C C . ILE A 1 142 ? 11.513 -0.078 -9.479 1.00 82.62 142 ILE A C 1
ATOM 1142 O O . ILE A 1 142 ? 10.878 0.658 -10.224 1.00 82.62 142 ILE A O 1
ATOM 1146 N N . LYS A 1 143 ? 11.477 0.070 -8.144 1.00 80.75 143 LYS A N 1
ATOM 1147 C CA . LYS A 1 143 ? 10.652 1.094 -7.470 1.00 80.75 143 LYS A CA 1
ATOM 1148 C C . LYS A 1 143 ? 10.999 2.525 -7.904 1.00 80.75 143 LYS A C 1
ATOM 1150 O O . LYS A 1 143 ? 10.105 3.358 -8.035 1.00 80.75 143 LYS A O 1
ATOM 1155 N N . ARG A 1 144 ? 12.273 2.829 -8.176 1.00 81.75 144 ARG A N 1
ATOM 1156 C CA . ARG A 1 144 ? 12.719 4.135 -8.712 1.00 81.75 144 ARG A CA 1
ATOM 1157 C C . ARG A 1 144 ? 12.423 4.305 -10.202 1.00 81.75 144 ARG A C 1
ATOM 1159 O O . ARG A 1 144 ? 12.104 5.407 -10.644 1.00 81.75 144 ARG A O 1
ATOM 1166 N N . GLY A 1 145 ? 12.451 3.223 -10.965 1.00 87.31 145 GLY A N 1
ATOM 1167 C CA . GLY A 1 145 ? 12.321 3.216 -12.416 1.00 87.31 145 GLY A CA 1
ATOM 1168 C C . GLY A 1 145 ? 10.981 2.756 -12.965 1.00 87.31 145 GLY A C 1
ATOM 1169 O O . GLY A 1 145 ? 9.946 2.854 -12.311 1.00 87.31 145 GLY A O 1
ATOM 1170 N N . PHE A 1 146 ? 11.054 2.262 -14.193 1.00 89.88 146 PHE A N 1
ATOM 1171 C CA . PHE A 1 146 ? 10.004 1.577 -14.937 1.00 89.88 146 PHE A CA 1
ATOM 1172 C C . PHE A 1 146 ? 10.640 0.406 -15.704 1.00 89.88 146 PHE A C 1
ATOM 1174 O O . PHE A 1 146 ? 11.864 0.363 -15.872 1.00 89.88 146 PHE A O 1
ATOM 1181 N N . THR A 1 147 ? 9.836 -0.560 -16.145 1.00 91.06 147 THR A N 1
ATOM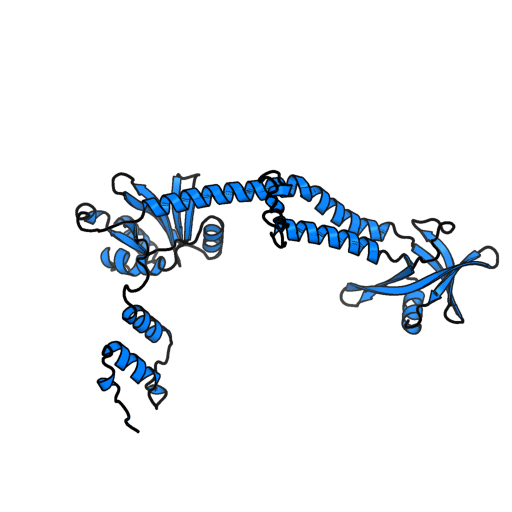 1182 C CA . THR A 1 147 ? 10.299 -1.634 -17.039 1.00 91.06 147 THR A CA 1
ATOM 1183 C C . THR A 1 147 ? 10.496 -1.068 -18.441 1.00 91.06 147 THR A C 1
ATOM 1185 O O . THR A 1 147 ? 9.603 -0.416 -18.970 1.00 91.06 147 THR A O 1
ATOM 1188 N N . ILE A 1 148 ? 11.661 -1.302 -19.041 1.00 91.62 148 ILE A N 1
ATOM 1189 C CA . ILE A 1 148 ? 11.988 -0.817 -20.382 1.00 91.62 148 ILE A CA 1
ATOM 1190 C C . ILE A 1 148 ? 11.421 -1.805 -21.401 1.00 91.62 148 ILE A C 1
ATOM 1192 O O . ILE A 1 148 ? 11.929 -2.916 -21.559 1.00 91.62 148 ILE A O 1
ATOM 1196 N N . GLU A 1 149 ? 10.366 -1.394 -22.098 1.00 87.12 149 GLU A N 1
ATOM 1197 C CA . GLU A 1 149 ? 9.761 -2.171 -23.176 1.00 87.12 149 GLU A CA 1
ATOM 1198 C C . GLU A 1 149 ? 10.550 -1.965 -24.475 1.00 87.12 149 GLU A C 1
ATOM 1200 O O . GLU A 1 149 ? 10.575 -0.875 -25.043 1.00 87.12 149 GLU A O 1
ATOM 1205 N N . GLY A 1 150 ? 11.247 -3.013 -24.919 1.00 85.94 150 GLY A N 1
ATOM 1206 C CA . GLY A 1 150 ? 12.070 -3.000 -26.128 1.00 85.94 150 GLY A CA 1
ATOM 1207 C C . GLY A 1 150 ? 13.208 -4.017 -26.063 1.00 85.94 150 GLY A C 1
ATOM 1208 O O . GLY A 1 150 ? 13.184 -4.941 -25.248 1.00 85.94 150 GLY A O 1
ATOM 1209 N N . VAL A 1 151 ? 14.208 -3.857 -26.929 1.00 87.88 151 VAL A N 1
ATOM 1210 C CA . VAL A 1 151 ? 15.427 -4.679 -26.958 1.00 87.88 151 VAL A CA 1
ATOM 1211 C C . VAL A 1 151 ? 16.648 -3.776 -26.849 1.00 87.88 151 VAL A C 1
ATOM 1213 O O . VAL A 1 151 ? 16.897 -2.948 -27.724 1.00 87.88 151 VAL A O 1
ATOM 1216 N N . ILE A 1 152 ? 17.451 -3.971 -25.801 1.00 90.88 152 ILE A N 1
ATOM 1217 C CA . ILE A 1 152 ? 18.742 -3.292 -25.661 1.00 90.88 152 ILE A CA 1
ATOM 1218 C C . ILE A 1 152 ? 19.789 -4.066 -26.469 1.00 90.88 152 ILE A C 1
ATOM 1220 O O . ILE A 1 152 ? 20.130 -5.204 -26.134 1.00 90.88 152 ILE A O 1
ATOM 1224 N N . LYS A 1 153 ? 20.304 -3.455 -27.539 1.00 90.38 153 LYS A N 1
ATOM 1225 C CA . LYS A 1 153 ? 21.441 -3.966 -28.313 1.00 90.38 153 LYS A CA 1
ATOM 1226 C C . LYS A 1 153 ? 22.719 -3.283 -27.833 1.00 90.38 153 LYS A C 1
ATOM 1228 O O . LYS A 1 153 ? 22.773 -2.063 -27.681 1.00 90.38 153 LYS A O 1
ATOM 1233 N N . PHE A 1 154 ? 23.755 -4.086 -27.617 1.00 90.94 154 PHE A N 1
ATOM 1234 C CA . PHE A 1 154 ? 25.060 -3.609 -27.173 1.00 90.94 154 PHE A CA 1
ATOM 1235 C C . PHE A 1 154 ? 26.033 -3.537 -28.346 1.00 90.94 154 PHE A C 1
ATOM 1237 O O . PHE A 1 154 ? 26.090 -4.463 -29.155 1.00 90.94 154 PHE A O 1
ATOM 1244 N N . ILE A 1 155 ? 26.810 -2.459 -28.430 1.00 88.75 155 ILE A N 1
ATOM 1245 C CA . ILE A 1 155 ? 27.811 -2.253 -29.484 1.00 88.75 155 ILE A CA 1
ATOM 1246 C C . ILE A 1 155 ? 29.195 -1.968 -28.895 1.00 88.75 155 ILE A C 1
ATOM 1248 O O . ILE A 1 155 ? 29.328 -1.324 -27.857 1.00 88.75 155 ILE A O 1
ATOM 1252 N N . ASP A 1 156 ? 30.241 -2.450 -29.566 1.00 85.94 156 ASP A N 1
ATOM 1253 C CA . ASP A 1 156 ? 31.631 -2.135 -29.219 1.00 85.94 156 ASP A CA 1
ATOM 1254 C C . ASP A 1 156 ? 31.933 -0.672 -29.575 1.00 85.94 156 ASP A C 1
ATOM 1256 O O . ASP A 1 156 ? 31.784 -0.263 -30.731 1.00 85.94 156 ASP A O 1
ATOM 1260 N N . ASN A 1 157 ? 32.418 0.097 -28.598 1.00 80.25 157 ASN A N 1
ATOM 1261 C CA . ASN A 1 157 ? 32.839 1.489 -28.757 1.00 80.25 157 ASN A CA 1
ATOM 1262 C C . ASN A 1 157 ? 33.832 1.715 -29.911 1.00 80.25 157 ASN A C 1
ATOM 1264 O O . ASN A 1 157 ? 33.876 2.823 -30.444 1.00 80.25 157 ASN A O 1
ATOM 1268 N N . ARG A 1 158 ? 34.608 0.700 -30.315 1.00 72.88 158 ARG A N 1
ATOM 1269 C CA . ARG A 1 158 ? 35.549 0.762 -31.451 1.00 72.88 158 ARG A CA 1
ATOM 1270 C C . ARG A 1 158 ? 34.875 0.654 -32.818 1.00 72.88 158 ARG A C 1
ATOM 1272 O O . ARG A 1 158 ? 35.461 1.056 -33.815 1.00 72.88 158 ARG A O 1
ATOM 1279 N N . ARG A 1 159 ? 33.658 0.106 -32.884 1.00 66.06 159 ARG A N 1
ATOM 1280 C CA . ARG A 1 159 ? 32.896 -0.084 -34.132 1.00 66.06 159 ARG A CA 1
ATOM 1281 C C . ARG A 1 159 ? 31.918 1.062 -34.416 1.00 66.06 159 ARG A C 1
ATOM 1283 O O . ARG A 1 159 ? 31.189 0.990 -35.403 1.00 66.06 159 ARG A O 1
ATOM 1290 N N . ARG A 1 160 ? 31.939 2.127 -33.600 1.00 60.84 160 ARG A N 1
ATOM 1291 C CA . ARG A 1 160 ? 31.029 3.280 -33.706 1.00 60.84 160 ARG A CA 1
ATOM 1292 C C . ARG A 1 160 ? 31.069 3.998 -35.060 1.00 60.84 160 ARG A C 1
ATOM 1294 O O . ARG A 1 160 ? 30.038 4.445 -35.534 1.00 60.84 160 ARG A O 1
ATOM 1301 N N . PHE A 1 161 ? 32.206 4.019 -35.751 1.00 54.88 161 PHE A N 1
ATOM 1302 C CA . PHE A 1 161 ? 32.323 4.704 -37.048 1.00 54.88 161 PHE A CA 1
ATOM 1303 C C . PHE A 1 161 ? 31.737 3.929 -38.245 1.00 54.88 161 PHE A C 1
ATOM 1305 O O . PHE A 1 161 ? 31.603 4.490 -39.325 1.00 54.88 161 PHE A O 1
ATOM 1312 N N . ASN A 1 162 ? 31.315 2.671 -38.054 1.00 52.50 162 ASN A N 1
ATOM 1313 C CA . ASN A 1 162 ? 30.573 1.898 -39.061 1.00 52.50 162 ASN A CA 1
ATOM 1314 C C . ASN A 1 162 ? 29.039 1.995 -38.869 1.00 52.50 162 ASN A C 1
ATOM 1316 O O . ASN A 1 162 ? 28.301 1.162 -39.401 1.00 52.50 162 ASN A O 1
ATOM 1320 N N . LEU A 1 163 ? 28.541 2.980 -38.101 1.00 54.00 163 LEU A N 1
ATOM 1321 C CA . LEU A 1 163 ? 27.114 3.089 -37.755 1.00 54.00 163 LEU A CA 1
ATOM 1322 C C . LEU A 1 163 ? 26.176 3.448 -38.914 1.00 54.00 163 LEU A C 1
ATOM 1324 O O . LEU A 1 163 ? 24.972 3.286 -38.756 1.00 54.00 163 LEU A O 1
ATOM 1328 N N . SER A 1 164 ? 26.683 3.816 -40.095 1.00 49.44 164 SER A N 1
ATOM 1329 C CA . SER A 1 164 ? 25.868 4.047 -41.304 1.00 49.44 164 SER A CA 1
ATOM 1330 C C . SER A 1 164 ? 25.062 2.823 -41.779 1.00 49.44 164 SER A C 1
ATOM 1332 O O . SER A 1 164 ? 24.303 2.918 -42.740 1.00 49.44 164 SER A O 1
ATOM 1334 N N . ARG A 1 165 ? 25.212 1.667 -41.112 1.00 46.16 165 ARG A N 1
ATOM 1335 C CA . ARG A 1 165 ? 24.404 0.451 -41.294 1.00 46.16 165 ARG A CA 1
ATOM 1336 C C . ARG A 1 165 ? 23.591 0.020 -40.064 1.00 46.16 165 ARG A C 1
ATOM 1338 O O . ARG A 1 165 ? 22.921 -1.006 -40.144 1.00 46.16 165 ARG A O 1
ATOM 1345 N N . ILE A 1 166 ? 23.635 0.737 -38.937 1.00 53.22 166 ILE A N 1
ATOM 1346 C CA . ILE A 1 166 ? 22.741 0.453 -37.801 1.00 53.22 166 ILE A CA 1
ATOM 1347 C C . ILE A 1 166 ? 21.455 1.256 -37.997 1.00 53.22 166 ILE A C 1
ATOM 1349 O O . ILE A 1 166 ? 21.299 2.362 -37.492 1.00 53.22 166 ILE A O 1
ATOM 1353 N N . SER A 1 167 ? 20.550 0.667 -38.774 1.00 54.62 167 SER A N 1
ATOM 1354 C CA . SER A 1 167 ? 19.188 1.150 -38.993 1.00 54.62 167 SER A CA 1
ATOM 1355 C C . SER A 1 167 ? 18.436 1.366 -37.674 1.00 54.62 167 SER A C 1
ATOM 1357 O O . SER A 1 167 ? 18.389 0.451 -36.849 1.00 54.62 167 SER A O 1
ATOM 1359 N N . GLU A 1 168 ? 17.798 2.532 -37.548 1.00 66.50 168 GLU A N 1
ATOM 1360 C CA . GLU A 1 168 ? 16.702 2.835 -36.613 1.00 66.50 168 GLU A CA 1
ATOM 1361 C C . GLU A 1 168 ? 16.963 2.469 -35.138 1.00 66.50 168 GLU A C 1
ATOM 1363 O O . GLU A 1 168 ? 16.548 1.423 -34.626 1.00 66.50 168 GLU A O 1
ATOM 1368 N N . ASN A 1 169 ? 17.604 3.389 -34.412 1.00 83.06 169 ASN A N 1
ATOM 1369 C CA . ASN A 1 169 ? 17.608 3.366 -32.951 1.00 83.06 169 ASN A CA 1
ATOM 1370 C C . ASN A 1 169 ? 16.406 4.150 -32.390 1.00 83.06 169 ASN A C 1
ATOM 1372 O O . ASN A 1 169 ? 15.873 5.040 -33.040 1.00 83.06 169 ASN A O 1
ATOM 1376 N N . ASN A 1 170 ? 15.967 3.800 -31.182 1.00 88.44 170 ASN A N 1
ATOM 1377 C CA . ASN A 1 170 ? 14.825 4.414 -30.498 1.00 88.44 170 ASN A CA 1
ATOM 1378 C C . ASN A 1 170 ? 15.247 5.099 -29.178 1.00 88.44 170 ASN A C 1
ATOM 1380 O O . ASN A 1 170 ? 14.442 5.239 -28.255 1.00 88.44 170 ASN A O 1
ATOM 1384 N N . ASN A 1 171 ? 16.516 5.502 -29.036 1.00 91.69 171 ASN A N 1
ATOM 1385 C CA . ASN A 1 171 ? 17.038 6.019 -27.767 1.00 91.69 171 ASN A CA 1
ATOM 1386 C C . ASN A 1 171 ? 16.351 7.323 -27.326 1.00 91.69 171 ASN A C 1
ATOM 1388 O O . ASN A 1 171 ? 16.093 7.490 -26.133 1.00 91.69 171 ASN A O 1
ATOM 1392 N N . GLU A 1 172 ? 15.960 8.199 -28.257 1.00 89.38 172 GLU A N 1
ATOM 1393 C CA . GLU A 1 172 ? 15.178 9.401 -27.935 1.00 89.38 172 GLU A CA 1
ATOM 1394 C C . GLU A 1 172 ? 13.833 9.073 -27.270 1.00 89.38 172 GLU A C 1
ATOM 1396 O O . GLU A 1 172 ? 13.470 9.674 -26.254 1.00 89.38 172 GLU A O 1
ATOM 1401 N N . LYS A 1 173 ? 13.122 8.061 -27.786 1.00 90.88 173 LYS A N 1
ATOM 1402 C CA . LYS A 1 173 ? 11.858 7.564 -27.220 1.00 90.88 173 LYS A CA 1
ATOM 1403 C C . LYS A 1 173 ? 12.058 7.104 -25.775 1.00 90.88 173 LYS A C 1
ATOM 1405 O O . LYS A 1 173 ? 11.264 7.451 -24.901 1.00 90.88 173 LYS A O 1
ATOM 1410 N N . LEU A 1 174 ? 13.162 6.408 -25.498 1.00 93.06 174 LEU A N 1
ATOM 1411 C CA . LEU A 1 174 ? 13.515 5.978 -24.146 1.00 93.06 174 LEU A CA 1
ATOM 1412 C C . LEU A 1 174 ? 13.876 7.155 -23.220 1.00 93.06 174 LEU A C 1
ATOM 1414 O O . LEU A 1 174 ? 13.489 7.159 -22.053 1.00 93.06 174 LEU A O 1
ATOM 1418 N N . ILE A 1 175 ? 14.547 8.197 -23.720 1.00 92.88 175 ILE A N 1
ATOM 1419 C CA . ILE A 1 175 ? 14.803 9.436 -22.959 1.00 92.88 175 ILE A CA 1
ATOM 1420 C C . ILE A 1 175 ? 13.494 10.142 -22.602 1.00 92.88 175 ILE A C 1
ATOM 1422 O O . ILE A 1 175 ? 13.343 10.633 -21.480 1.00 92.88 175 ILE A O 1
ATOM 1426 N N . ILE A 1 176 ? 12.530 10.176 -23.523 1.00 91.06 176 ILE A N 1
ATOM 1427 C CA . ILE A 1 176 ? 11.191 10.710 -23.258 1.00 91.06 176 ILE A CA 1
ATOM 1428 C C . ILE A 1 176 ? 10.488 9.864 -22.185 1.00 91.06 176 ILE A C 1
ATOM 1430 O O . ILE A 1 176 ? 9.948 10.434 -21.237 1.00 91.06 176 ILE A O 1
ATOM 1434 N N . GLN A 1 177 ? 10.573 8.529 -22.240 1.00 91.75 177 GLN A N 1
ATOM 1435 C CA . GLN A 1 177 ? 10.058 7.648 -21.180 1.00 91.75 177 GLN A CA 1
ATOM 1436 C C . GLN A 1 177 ? 10.725 7.923 -19.816 1.00 91.75 177 GLN A C 1
ATOM 1438 O O . GLN A 1 177 ? 10.019 8.069 -18.818 1.00 91.75 177 GLN A O 1
ATOM 1443 N N . PHE A 1 178 ? 12.054 8.099 -19.755 1.00 92.75 178 PHE A N 1
ATOM 1444 C CA . PHE A 1 178 ? 12.758 8.494 -18.524 1.00 92.75 178 PHE A CA 1
ATOM 1445 C C . PHE A 1 178 ? 12.250 9.834 -17.963 1.00 92.75 178 PHE A C 1
ATOM 1447 O O . PHE A 1 178 ? 11.975 9.933 -16.763 1.00 92.75 178 PHE A O 1
ATOM 1454 N N . LYS A 1 179 ? 12.085 10.852 -18.821 1.00 90.25 179 LYS A N 1
ATOM 1455 C CA . LYS A 1 179 ? 11.557 12.176 -18.444 1.00 90.25 179 LYS A CA 1
ATOM 1456 C C . LYS A 1 179 ? 10.106 12.096 -17.955 1.00 90.25 179 LYS A C 1
ATOM 1458 O O . LYS A 1 179 ? 9.769 12.736 -16.958 1.00 90.25 179 LYS A O 1
ATOM 1463 N N . ASN A 1 180 ? 9.267 11.293 -18.608 1.00 88.81 180 ASN A N 1
ATOM 1464 C CA . ASN A 1 180 ? 7.865 11.104 -18.235 1.00 88.81 180 ASN A CA 1
ATOM 1465 C C . ASN A 1 180 ? 7.734 10.339 -16.911 1.00 88.81 180 ASN A C 1
ATOM 1467 O O . ASN A 1 180 ? 7.029 10.802 -16.023 1.00 88.81 180 ASN A O 1
ATOM 1471 N N . ASN A 1 181 ? 8.482 9.250 -16.708 1.00 87.56 181 ASN A N 1
ATOM 1472 C CA . ASN A 1 181 ? 8.514 8.537 -15.427 1.00 87.56 181 ASN A CA 1
ATOM 1473 C C . ASN A 1 181 ? 8.962 9.448 -14.266 1.00 87.56 181 ASN A C 1
ATOM 1475 O O . ASN A 1 181 ? 8.361 9.398 -13.193 1.00 87.56 181 ASN A O 1
ATOM 1479 N N . LYS A 1 182 ? 9.962 10.323 -14.477 1.00 84.12 182 LYS A N 1
ATOM 1480 C CA . LYS A 1 182 ? 10.340 11.348 -13.485 1.00 84.12 182 LYS A CA 1
ATOM 1481 C C . LYS A 1 182 ? 9.158 12.268 -13.155 1.00 84.12 182 LYS A C 1
ATOM 1483 O O . LYS A 1 182 ? 8.851 12.450 -11.980 1.00 84.12 182 LYS A O 1
ATOM 1488 N N . LYS A 1 183 ? 8.509 12.850 -14.172 1.00 83.81 183 LYS A N 1
ATOM 1489 C CA . LYS A 1 183 ? 7.362 13.755 -13.977 1.00 83.81 183 LYS A CA 1
ATOM 1490 C C . LYS A 1 183 ? 6.226 13.057 -13.233 1.00 83.81 183 LYS A C 1
ATOM 1492 O O . LYS A 1 183 ? 5.794 13.567 -12.210 1.00 83.81 183 LYS A O 1
ATOM 1497 N N . ASN A 1 184 ? 5.823 11.871 -13.683 1.00 82.25 184 ASN A N 1
ATOM 1498 C CA . ASN A 1 184 ? 4.729 11.108 -13.086 1.00 82.25 184 ASN A CA 1
ATOM 1499 C C . ASN A 1 184 ? 4.993 10.798 -11.607 1.00 82.25 184 ASN A C 1
ATOM 1501 O O . ASN A 1 184 ? 4.093 10.956 -10.793 1.00 82.25 184 ASN A O 1
ATOM 1505 N N . LYS A 1 185 ? 6.226 10.430 -11.228 1.00 79.19 185 LYS A N 1
ATOM 1506 C CA . LYS A 1 185 ? 6.567 10.190 -9.815 1.00 79.19 185 LYS A CA 1
ATOM 1507 C C . LYS A 1 185 ? 6.596 11.459 -8.975 1.00 79.19 185 LYS A C 1
ATOM 1509 O O . LYS A 1 185 ? 6.159 11.413 -7.834 1.00 79.19 185 LYS A O 1
ATOM 1514 N N . ALA A 1 186 ? 7.043 12.584 -9.531 1.00 76.62 186 ALA A N 1
ATOM 1515 C CA . ALA A 1 186 ? 6.940 13.873 -8.851 1.00 76.62 186 ALA A CA 1
ATOM 1516 C C . ALA A 1 186 ? 5.476 14.327 -8.685 1.00 76.62 186 ALA A C 1
ATOM 1518 O O . ALA A 1 186 ? 5.153 14.956 -7.683 1.00 76.62 186 ALA A O 1
ATOM 1519 N N . THR A 1 187 ? 4.588 14.002 -9.632 1.00 76.50 187 THR A N 1
ATOM 1520 C CA . THR A 1 187 ? 3.144 14.251 -9.506 1.00 76.50 187 THR A CA 1
ATOM 1521 C C . THR A 1 187 ? 2.513 13.349 -8.449 1.00 76.50 187 THR A C 1
ATOM 1523 O O . THR A 1 187 ? 1.849 13.870 -7.565 1.00 76.50 187 THR A O 1
ATOM 1526 N N . LEU A 1 188 ? 2.765 12.034 -8.485 1.00 76.69 188 LEU A N 1
ATOM 1527 C CA . LEU A 1 188 ? 2.258 11.082 -7.486 1.00 76.69 188 LEU A CA 1
ATOM 1528 C C . LEU A 1 188 ? 2.741 11.434 -6.075 1.00 76.69 188 LEU A C 1
ATOM 1530 O O . LEU A 1 188 ? 1.931 11.537 -5.169 1.00 76.69 188 LEU A O 1
ATOM 1534 N N . GLN A 1 189 ? 4.033 11.732 -5.899 1.00 76.31 189 GLN A N 1
ATOM 1535 C CA . GLN A 1 189 ? 4.556 12.144 -4.596 1.00 76.31 189 GLN A CA 1
ATOM 1536 C C . GLN A 1 189 ? 3.866 13.419 -4.081 1.00 76.31 189 GLN A C 1
ATOM 1538 O O . GLN A 1 189 ? 3.512 13.481 -2.912 1.00 76.31 189 GLN A O 1
ATOM 1543 N N . LYS A 1 190 ? 3.619 14.416 -4.943 1.00 79.88 190 LYS A N 1
ATOM 1544 C CA . LYS A 1 190 ? 2.844 15.609 -4.562 1.00 79.88 190 LYS A CA 1
ATOM 1545 C C . LYS A 1 190 ? 1.382 15.292 -4.252 1.00 79.88 190 LYS A C 1
ATOM 1547 O O . LYS A 1 190 ? 0.812 15.922 -3.372 1.00 79.88 190 LYS A O 1
ATOM 1552 N N . GLN A 1 191 ? 0.772 14.364 -4.986 1.00 78.06 191 GLN A N 1
ATOM 1553 C CA . GLN A 1 191 ? -0.601 13.913 -4.763 1.00 78.06 191 GLN A CA 1
ATOM 1554 C C . GLN A 1 191 ? -0.721 13.251 -3.382 1.00 78.06 191 GLN A C 1
ATOM 1556 O O . GLN A 1 191 ? -1.631 13.585 -2.630 1.00 78.06 191 GLN A O 1
ATOM 1561 N N . ASP A 1 192 ? 0.230 12.388 -3.021 1.00 79.94 192 ASP A N 1
ATOM 1562 C CA . ASP A 1 192 ? 0.279 11.722 -1.717 1.00 79.94 192 ASP A CA 1
ATOM 1563 C C . ASP A 1 192 ? 0.638 12.713 -0.588 1.00 79.94 192 ASP A C 1
ATOM 1565 O O . ASP A 1 192 ? -0.026 12.725 0.442 1.00 79.94 192 ASP A O 1
ATOM 1569 N N . GLU A 1 193 ? 1.580 13.643 -0.799 1.00 82.56 193 GLU A N 1
ATOM 1570 C CA . GLU A 1 193 ? 1.870 14.733 0.153 1.00 82.56 193 GLU A CA 1
ATOM 1571 C C . GLU A 1 193 ? 0.636 15.626 0.400 1.00 82.56 193 GLU A C 1
ATOM 1573 O O . GLU A 1 193 ? 0.346 15.986 1.540 1.00 82.56 193 GLU A O 1
ATOM 1578 N N . LEU A 1 194 ? -0.125 15.987 -0.640 1.00 85.12 194 LEU A N 1
ATOM 1579 C CA . LEU A 1 194 ? -1.386 16.729 -0.491 1.00 85.12 194 LEU A CA 1
ATOM 1580 C C . LEU A 1 194 ? -2.456 15.895 0.227 1.00 85.12 194 LEU A C 1
ATOM 1582 O O . LEU A 1 194 ? -3.215 16.439 1.031 1.00 85.12 194 LEU A O 1
ATOM 1586 N N . PHE A 1 195 ? -2.501 14.588 -0.034 1.00 87.50 195 PHE A N 1
ATOM 1587 C CA . PHE A 1 195 ? -3.422 13.663 0.615 1.00 87.50 195 PHE A CA 1
ATOM 1588 C C . PHE A 1 195 ? -3.148 13.546 2.116 1.00 87.50 195 PHE A C 1
ATOM 1590 O O . PHE A 1 195 ? -4.069 13.712 2.915 1.00 87.50 195 PHE A O 1
ATOM 1597 N N . ASP A 1 196 ? -1.892 13.343 2.511 1.00 85.12 196 ASP A N 1
ATOM 1598 C CA . ASP A 1 196 ? -1.487 13.257 3.915 1.00 85.12 196 ASP A CA 1
ATOM 1599 C C . ASP A 1 196 ? -1.726 14.582 4.656 1.00 85.12 196 ASP A C 1
ATOM 1601 O O . ASP A 1 196 ? -2.195 14.575 5.793 1.00 85.12 196 ASP A O 1
ATOM 1605 N N . ASN A 1 197 ? -1.518 15.732 4.005 1.00 87.69 197 ASN A N 1
ATOM 1606 C CA . ASN A 1 197 ? -1.848 17.036 4.594 1.00 87.69 197 ASN A CA 1
ATOM 1607 C C . ASN A 1 197 ? -3.359 17.230 4.849 1.00 87.69 197 ASN A C 1
ATOM 1609 O O . ASN A 1 197 ? -3.730 17.935 5.788 1.00 87.69 197 ASN A O 1
ATOM 1613 N N . LEU A 1 198 ? -4.234 16.630 4.032 1.00 87.81 198 LEU A N 1
ATOM 1614 C CA . LEU A 1 198 ? -5.694 16.760 4.154 1.00 87.81 198 LEU A CA 1
ATOM 1615 C C . LEU A 1 198 ? -6.335 15.680 5.040 1.00 87.81 198 LEU A C 1
ATOM 1617 O O . LEU A 1 198 ? -7.294 15.966 5.756 1.00 87.81 198 LEU A O 1
ATOM 1621 N N . PHE A 1 199 ? -5.820 14.450 5.004 1.00 89.75 199 PHE A N 1
ATOM 1622 C CA . PHE A 1 199 ? -6.422 13.285 5.661 1.00 89.75 199 PHE A CA 1
ATOM 1623 C C . PHE A 1 199 ? -5.549 12.647 6.749 1.00 89.75 199 PHE A C 1
ATOM 1625 O O . PHE A 1 199 ? -6.080 11.868 7.539 1.00 89.75 199 PHE A O 1
ATOM 1632 N N . GLY A 1 200 ? -4.256 12.975 6.844 1.00 84.75 200 GLY A N 1
ATOM 1633 C CA . GLY A 1 200 ? -3.321 12.388 7.813 1.00 84.75 200 GLY A CA 1
ATOM 1634 C C . GLY A 1 200 ? -3.749 12.631 9.259 1.00 84.75 200 GLY A C 1
ATOM 1635 O O . GLY A 1 200 ? -4.051 11.678 9.974 1.00 84.75 200 GLY A O 1
ATOM 1636 N N . TYR A 1 201 ? -3.918 13.896 9.657 1.00 86.38 201 TYR A N 1
ATOM 1637 C CA . TYR A 1 201 ? -4.403 14.255 11.000 1.00 86.38 201 TYR A CA 1
ATOM 1638 C C . TYR A 1 201 ? -5.785 13.666 11.331 1.00 86.38 201 TYR A C 1
ATOM 1640 O O . TYR A 1 201 ? -6.061 13.327 12.480 1.00 86.38 201 TYR A O 1
ATOM 1648 N N . TRP A 1 202 ? -6.665 13.510 10.334 1.00 88.50 202 TRP A N 1
ATOM 1649 C CA . TRP A 1 202 ? -7.959 12.851 10.537 1.00 88.50 202 TRP A CA 1
ATOM 1650 C C . TRP A 1 202 ? -7.779 11.341 10.750 1.00 88.50 202 TRP A C 1
ATOM 1652 O O . TRP A 1 202 ? -8.404 10.768 11.638 1.00 88.50 202 TRP A O 1
ATOM 1662 N N . SER A 1 203 ? -6.887 10.697 9.996 1.00 85.75 203 SER A N 1
ATOM 1663 C CA . SER A 1 203 ? -6.529 9.291 10.187 1.00 85.75 203 SER A CA 1
ATOM 1664 C C . SER A 1 203 ? -5.944 9.036 11.581 1.00 85.75 203 SER A C 1
ATOM 1666 O O . SER A 1 203 ? -6.386 8.110 12.257 1.00 85.75 203 SER A O 1
ATOM 1668 N N . GLU A 1 204 ? -5.008 9.874 12.033 1.00 87.44 204 GLU A N 1
ATOM 1669 C CA . GLU A 1 204 ? -4.424 9.808 13.381 1.00 87.44 204 GLU A CA 1
ATOM 1670 C C . GLU A 1 204 ? -5.501 10.000 14.460 1.00 87.44 204 GLU A C 1
ATOM 1672 O O . GLU A 1 204 ? -5.657 9.157 15.346 1.00 87.44 204 GLU A O 1
ATOM 1677 N N . GLY A 1 205 ? -6.335 11.038 14.328 1.00 88.88 205 GLY A N 1
ATOM 1678 C CA . GLY A 1 205 ? -7.441 11.297 15.252 1.00 88.88 205 GLY A CA 1
ATOM 1679 C C . GLY A 1 205 ? -8.499 10.184 15.288 1.00 88.88 205 GLY A C 1
ATOM 1680 O O . GLY A 1 205 ? -9.143 9.984 16.320 1.00 88.88 205 GLY A O 1
ATOM 1681 N N . LEU A 1 206 ? -8.679 9.417 14.206 1.00 90.12 206 LEU A N 1
ATOM 1682 C CA . LEU A 1 206 ? -9.553 8.236 14.183 1.00 90.12 206 LEU A CA 1
ATOM 1683 C C . LEU A 1 206 ? -8.958 7.053 14.955 1.00 90.12 206 LEU A C 1
ATOM 1685 O O . LEU A 1 206 ? -9.704 6.365 15.655 1.00 90.12 206 LEU A O 1
ATOM 1689 N N . ASP A 1 207 ? -7.649 6.816 14.857 1.00 87.81 207 ASP A N 1
ATOM 1690 C CA . ASP A 1 207 ? -6.971 5.779 15.642 1.00 87.81 207 ASP A CA 1
ATOM 1691 C C . ASP A 1 207 ? -6.955 6.139 17.138 1.00 87.81 207 ASP A C 1
ATOM 1693 O O . ASP A 1 207 ? -7.299 5.294 17.971 1.00 87.81 207 ASP A O 1
ATOM 1697 N N . GLU A 1 208 ? -6.697 7.405 17.490 1.00 89.69 208 GLU A N 1
ATOM 1698 C CA . GLU A 1 208 ? -6.867 7.900 18.864 1.00 89.69 208 GLU A CA 1
ATOM 1699 C C . GLU A 1 208 ? -8.312 7.746 19.356 1.00 89.69 208 GLU A C 1
ATOM 1701 O O . GLU A 1 208 ? -8.541 7.267 20.468 1.00 89.69 208 GLU A O 1
ATOM 1706 N N . SER A 1 209 ? -9.306 8.087 18.529 1.00 91.19 209 SER A N 1
ATOM 1707 C CA . SER A 1 209 ? -10.725 7.921 18.874 1.00 91.19 209 SER A CA 1
ATOM 1708 C C . SER A 1 209 ? -11.072 6.457 19.159 1.00 91.19 209 SER A C 1
ATOM 1710 O O . SER A 1 209 ? -11.750 6.174 20.140 1.00 91.19 209 SER A O 1
ATOM 1712 N N . ILE A 1 210 ? -10.558 5.499 18.377 1.00 88.62 210 ILE A N 1
ATOM 1713 C CA . ILE A 1 210 ? -10.780 4.057 18.601 1.00 88.62 210 ILE A CA 1
ATOM 1714 C C . ILE A 1 210 ? -10.200 3.571 19.941 1.00 88.62 210 ILE A C 1
ATOM 1716 O O . ILE A 1 210 ? -10.755 2.641 20.538 1.00 88.62 210 ILE A O 1
ATOM 1720 N N . ILE A 1 211 ? -9.095 4.162 20.402 1.00 87.69 211 ILE A N 1
ATOM 1721 C CA . ILE A 1 211 ? -8.497 3.873 21.712 1.00 87.69 211 ILE A CA 1
ATOM 1722 C C . ILE A 1 211 ? -9.346 4.518 22.817 1.00 87.69 211 ILE A C 1
ATOM 1724 O O . ILE A 1 211 ? -9.861 3.812 23.687 1.00 87.69 211 ILE A O 1
ATOM 1728 N N . ASN A 1 212 ? -9.562 5.833 22.722 1.00 89.69 212 ASN A N 1
ATOM 1729 C CA . ASN A 1 212 ? -10.278 6.646 23.705 1.00 89.69 212 ASN A CA 1
ATOM 1730 C C . ASN A 1 212 ? -11.719 6.169 23.947 1.00 89.69 212 ASN A C 1
ATOM 1732 O O . ASN A 1 212 ? -12.182 6.185 25.086 1.00 89.69 212 ASN A O 1
ATOM 1736 N N . GLU A 1 213 ? -12.418 5.693 22.913 1.00 90.62 213 GLU A N 1
ATOM 1737 C CA . GLU A 1 213 ? -13.794 5.185 23.009 1.00 90.62 213 GLU A CA 1
ATOM 1738 C C . GLU A 1 213 ? -13.935 4.089 24.080 1.00 90.62 213 GLU A C 1
ATOM 1740 O O . GLU A 1 213 ? -14.851 4.103 24.900 1.00 90.62 213 GLU A O 1
ATOM 1745 N N . LYS A 1 214 ? -12.977 3.154 24.128 1.00 85.38 214 LYS A N 1
ATOM 1746 C CA . LYS A 1 214 ? -12.970 2.058 25.112 1.00 85.38 214 LYS A CA 1
ATOM 1747 C C . LYS A 1 214 ? -12.688 2.531 26.530 1.00 85.38 214 LYS A C 1
ATOM 1749 O O . LYS A 1 214 ? -13.094 1.892 27.504 1.00 85.38 214 LYS A O 1
ATOM 1754 N N . GLU A 1 215 ? -11.918 3.604 26.649 1.00 87.12 215 GLU A N 1
ATOM 1755 C CA . GLU A 1 215 ? -11.554 4.162 27.940 1.00 87.12 215 GLU A CA 1
ATOM 1756 C C . GLU A 1 215 ? -12.701 4.982 28.521 1.00 87.12 215 GLU A C 1
ATOM 1758 O O . GLU A 1 215 ? -12.903 4.896 29.732 1.00 87.12 215 GLU A O 1
ATOM 1763 N N . ARG A 1 216 ? -13.482 5.663 27.669 1.00 89.12 216 ARG A N 1
ATOM 1764 C CA . ARG A 1 216 ? -14.575 6.581 28.028 1.00 89.12 216 ARG A CA 1
ATOM 1765 C C . ARG A 1 216 ? -15.933 5.943 28.312 1.00 89.12 216 ARG A C 1
ATOM 1767 O O . ARG A 1 216 ? -16.675 6.539 29.075 1.00 89.12 216 ARG A O 1
ATOM 1774 N N . VAL A 1 217 ? -16.271 4.779 27.754 1.00 92.00 217 VAL A N 1
ATOM 1775 C CA . VAL A 1 217 ? -17.586 4.162 28.036 1.00 92.00 217 VAL A CA 1
ATOM 1776 C C . VAL A 1 217 ? -17.829 3.899 29.520 1.00 92.00 217 VAL A C 1
ATOM 1778 O O . VAL A 1 217 ? -16.879 3.622 30.266 1.00 92.00 217 VAL A O 1
ATOM 1781 N N . GLY A 1 218 ? -19.105 3.910 29.911 1.00 92.56 218 GLY A N 1
ATOM 1782 C CA . GLY A 1 218 ? -19.583 3.542 31.235 1.00 92.56 218 GLY A CA 1
ATOM 1783 C C . GLY A 1 218 ? -19.128 2.142 31.646 1.00 92.56 218 GLY A C 1
ATOM 1784 O O . GLY A 1 218 ? -19.171 1.196 30.847 1.00 92.56 218 GLY A O 1
ATOM 1785 N N . LYS A 1 219 ? -18.652 1.998 32.890 1.00 94.50 219 LYS A N 1
ATOM 1786 C CA . LYS A 1 219 ? -18.186 0.711 33.442 1.00 94.50 219 LYS A CA 1
ATOM 1787 C C . LYS A 1 219 ? -18.808 0.443 34.805 1.00 94.50 219 LYS A C 1
ATOM 1789 O O . LYS A 1 219 ? -18.554 1.164 35.765 1.00 94.50 219 LYS A O 1
ATOM 1794 N N . VAL A 1 220 ? -19.548 -0.654 34.882 1.00 94.00 220 VAL A N 1
ATOM 1795 C CA . VAL A 1 220 ? -20.153 -1.207 36.094 1.00 94.00 220 VAL A CA 1
ATOM 1796 C C . VAL A 1 220 ? -19.080 -1.927 36.909 1.00 94.00 220 VAL A C 1
ATOM 1798 O O . VAL A 1 220 ? -18.568 -2.974 36.493 1.00 94.00 220 VAL A O 1
ATOM 1801 N N . ILE A 1 221 ? -18.787 -1.399 38.095 1.00 93.50 221 ILE A N 1
ATOM 1802 C CA . ILE A 1 221 ? -18.089 -2.105 39.171 1.00 93.50 221 ILE A CA 1
ATOM 1803 C C . ILE A 1 221 ? -19.149 -2.568 40.177 1.00 93.50 221 ILE A C 1
ATOM 1805 O O . ILE A 1 221 ? -19.998 -1.782 40.597 1.00 93.50 221 ILE A O 1
ATOM 1809 N N . TYR A 1 222 ? -19.136 -3.852 40.532 1.00 94.06 222 TYR A N 1
ATOM 1810 C CA . TYR A 1 222 ? -20.161 -4.493 41.358 1.00 94.06 222 TYR A CA 1
ATOM 1811 C C . TYR A 1 222 ? -19.529 -5.418 42.401 1.00 94.06 222 TYR A C 1
ATOM 1813 O O . TYR A 1 222 ? -18.550 -6.114 42.129 1.00 94.06 222 TYR A O 1
ATOM 1821 N N . SER A 1 223 ? -20.146 -5.438 43.580 1.00 92.62 223 SER A N 1
ATOM 1822 C CA . SER A 1 223 ? -19.728 -6.240 44.736 1.00 92.62 223 SER A CA 1
ATOM 1823 C C . SER A 1 223 ? -20.271 -7.667 44.663 1.00 92.62 223 SER A C 1
ATOM 1825 O O . SER A 1 223 ? -19.564 -8.624 44.980 1.00 92.62 223 SER A O 1
ATOM 1827 N N . ASP A 1 224 ? -21.514 -7.807 44.201 1.00 92.69 224 ASP A N 1
ATOM 1828 C CA . ASP A 1 224 ? -22.240 -9.072 44.097 1.00 92.69 224 ASP A CA 1
ATOM 1829 C C . ASP A 1 224 ? -23.200 -9.058 42.896 1.00 92.69 224 ASP A C 1
ATOM 1831 O O . ASP A 1 224 ? -23.555 -7.989 42.384 1.00 92.69 224 ASP A O 1
ATOM 1835 N N . PHE A 1 225 ? -23.610 -10.240 42.434 1.00 94.44 225 PHE A N 1
ATOM 1836 C CA . PHE A 1 225 ? -24.515 -10.393 41.297 1.00 94.44 225 PHE A CA 1
ATOM 1837 C C . PHE A 1 225 ? -25.479 -11.574 41.460 1.00 94.44 225 PHE A C 1
ATOM 1839 O O . PHE A 1 225 ? -25.090 -12.678 41.847 1.00 94.44 225 PHE A O 1
ATOM 1846 N N . GLU A 1 226 ? -26.725 -11.381 41.035 1.00 93.81 226 GLU A N 1
ATOM 1847 C CA . GLU A 1 226 ? -27.735 -12.436 40.976 1.00 93.81 226 GLU A CA 1
ATOM 1848 C C . GLU A 1 226 ? -28.374 -12.507 39.582 1.00 93.81 226 GLU A C 1
ATOM 1850 O O . GLU A 1 226 ? -28.387 -11.535 38.832 1.00 93.81 226 GLU A O 1
ATOM 1855 N N . ILE A 1 227 ? -28.860 -13.689 39.190 1.00 92.31 227 ILE A N 1
ATOM 1856 C CA . ILE A 1 227 ? -29.579 -13.879 37.924 1.00 92.31 227 ILE A CA 1
ATOM 1857 C C . ILE A 1 227 ? -30.873 -14.629 38.222 1.00 92.31 227 ILE A C 1
ATOM 1859 O O . ILE A 1 227 ? -30.819 -15.820 38.555 1.00 92.31 227 ILE A O 1
ATOM 1863 N N . ILE A 1 228 ? -31.991 -13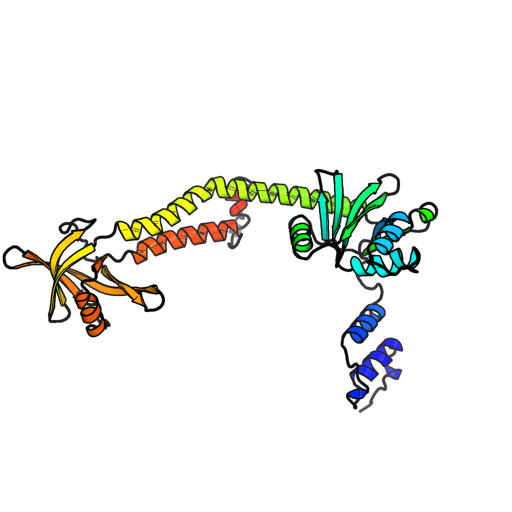.922 38.063 1.00 91.06 228 ILE A N 1
ATOM 1864 C CA . ILE A 1 228 ? -33.373 -14.337 38.341 1.00 91.06 228 ILE A CA 1
ATOM 1865 C C . ILE A 1 228 ? -34.194 -14.018 37.086 1.00 91.06 228 ILE A C 1
ATOM 1867 O O . ILE A 1 228 ? -33.999 -12.960 36.504 1.00 91.06 228 ILE A O 1
ATOM 1871 N N . ASP A 1 229 ? -35.058 -14.928 36.628 1.00 85.62 229 ASP A N 1
ATOM 1872 C CA . ASP A 1 229 ? -36.057 -14.687 35.566 1.00 85.62 229 ASP A CA 1
ATOM 1873 C C . ASP A 1 229 ? -35.560 -13.919 34.319 1.00 85.62 229 ASP A C 1
ATOM 1875 O O . ASP A 1 229 ? -36.226 -13.046 33.769 1.00 85.62 229 ASP A O 1
ATOM 1879 N N . ASN A 1 230 ? -34.366 -14.288 33.837 1.00 89.50 230 ASN A N 1
ATOM 1880 C CA . ASN A 1 230 ? -33.678 -13.675 32.689 1.00 89.50 230 ASN A CA 1
ATOM 1881 C C . ASN A 1 230 ? -33.274 -12.190 32.880 1.00 89.50 230 ASN A C 1
ATOM 1883 O O . ASN A 1 230 ? -32.908 -11.507 31.923 1.00 89.50 230 ASN A O 1
ATOM 1887 N N . GLN A 1 231 ? -33.252 -11.706 34.116 1.00 93.88 231 GLN A N 1
ATOM 1888 C CA . GLN A 1 231 ? -32.602 -10.466 34.522 1.00 93.88 231 GLN A CA 1
ATOM 1889 C C . GLN A 1 231 ? -31.287 -10.769 35.250 1.00 93.88 231 GLN A C 1
ATOM 1891 O O . GLN A 1 231 ? -31.143 -11.783 35.937 1.00 93.88 231 GLN A O 1
ATOM 1896 N N . LEU A 1 232 ? -30.310 -9.883 35.083 1.00 94.75 232 LEU A N 1
ATOM 1897 C CA . LEU A 1 232 ? -29.068 -9.830 35.842 1.00 94.75 232 LEU A CA 1
ATOM 1898 C C . LEU A 1 232 ? -29.135 -8.614 36.765 1.00 94.75 232 LEU A C 1
ATOM 1900 O O . LEU A 1 232 ? -29.226 -7.486 36.289 1.00 94.75 232 LEU A O 1
ATOM 1904 N N . LEU A 1 233 ? -29.086 -8.867 38.069 1.00 95.31 233 LEU A N 1
ATOM 1905 C CA . LEU A 1 233 ? -29.077 -7.861 39.122 1.00 95.31 233 LEU A CA 1
ATOM 1906 C C . LEU A 1 233 ? -27.636 -7.705 39.615 1.00 95.31 233 LEU A C 1
ATOM 1908 O O . LEU A 1 233 ? -26.975 -8.699 39.926 1.00 95.31 233 LEU A O 1
ATOM 1912 N N . LEU A 1 234 ? -27.139 -6.472 39.675 1.00 94.75 234 LEU A N 1
ATOM 1913 C CA . LEU A 1 234 ? -25.753 -6.153 40.030 1.00 94.75 234 LEU A CA 1
ATOM 1914 C C . LEU A 1 234 ? -25.739 -5.159 41.184 1.00 94.75 234 LEU A C 1
ATOM 1916 O O . LEU A 1 234 ? -26.143 -4.014 41.001 1.00 94.75 234 LEU A O 1
ATOM 1920 N N . THR A 1 235 ? -25.242 -5.571 42.351 1.00 94.50 235 THR A N 1
ATOM 1921 C CA . THR A 1 235 ? -25.085 -4.659 43.495 1.00 94.50 235 THR A CA 1
ATOM 1922 C C . THR A 1 235 ? -23.877 -3.769 43.240 1.00 94.50 235 THR A C 1
ATOM 1924 O O . THR A 1 235 ? -22.733 -4.209 43.405 1.00 94.50 235 THR A O 1
ATOM 1927 N N . LEU A 1 236 ? -24.122 -2.534 42.806 1.00 93.25 236 LEU A N 1
ATOM 1928 C CA . LEU A 1 236 ? -23.072 -1.624 42.364 1.00 93.25 236 LEU A CA 1
ATOM 1929 C C . LEU A 1 236 ? -22.171 -1.186 43.523 1.00 93.25 236 LEU A C 1
ATOM 1931 O O . LEU A 1 236 ? -22.624 -0.923 44.637 1.00 93.25 236 LEU A O 1
ATOM 1935 N N . GLU A 1 237 ? -20.882 -1.078 43.218 1.00 92.19 237 GLU A N 1
ATOM 1936 C CA . GLU A 1 237 ? -19.904 -0.332 44.014 1.00 92.19 237 GLU A CA 1
ATOM 1937 C C . GLU A 1 237 ? -19.667 1.050 43.399 1.00 92.19 237 GLU A C 1
ATOM 1939 O O . GLU A 1 237 ? -19.603 2.042 44.118 1.00 92.19 237 GLU A O 1
ATOM 1944 N N . GLU A 1 238 ? -19.546 1.115 42.068 1.00 91.25 238 GLU A N 1
ATOM 1945 C CA . GLU A 1 238 ? -19.201 2.332 41.332 1.00 91.25 238 GLU A CA 1
ATOM 1946 C C . GLU A 1 238 ? -19.642 2.201 39.862 1.00 91.25 238 GLU A C 1
ATOM 1948 O O . GLU A 1 238 ? -19.413 1.161 39.235 1.00 91.25 238 GLU A O 1
ATOM 1953 N N . TYR A 1 239 ? -20.232 3.254 39.289 1.00 92.38 239 TYR A N 1
ATOM 1954 C CA . TYR A 1 239 ? -20.415 3.392 37.840 1.00 92.38 239 TYR A CA 1
ATOM 1955 C C . TYR A 1 239 ? -19.375 4.399 37.339 1.00 92.38 239 TYR A C 1
ATOM 1957 O O . TYR A 1 239 ? -19.352 5.544 37.782 1.00 92.38 239 TYR A O 1
ATOM 1965 N N . LYS A 1 240 ? -18.432 3.952 36.503 1.00 92.38 240 LYS A N 1
ATOM 1966 C CA . LYS A 1 240 ? -17.293 4.774 36.055 1.00 92.38 240 LYS A CA 1
ATOM 1967 C C . LYS A 1 240 ? -17.545 5.404 34.704 1.00 92.38 240 LYS A C 1
ATOM 1969 O O . LYS A 1 240 ? -18.089 4.741 33.832 1.00 92.38 240 LYS A O 1
ATOM 1974 N N . ASN A 1 241 ? -16.974 6.592 34.510 1.00 90.00 241 ASN A N 1
ATOM 1975 C CA . ASN A 1 241 ? -16.880 7.355 33.256 1.00 90.00 241 ASN A CA 1
ATOM 1976 C C . ASN A 1 241 ? -18.183 7.938 32.685 1.00 90.00 241 ASN A C 1
ATOM 1978 O O . ASN A 1 241 ? -18.110 8.716 31.739 1.00 90.00 241 ASN A O 1
ATOM 1982 N N . ASN A 1 242 ? -19.335 7.577 33.236 1.00 87.69 242 ASN A N 1
ATOM 1983 C CA . ASN A 1 242 ? -20.647 8.074 32.843 1.00 87.69 242 ASN A CA 1
ATOM 1984 C C . ASN A 1 242 ? -21.502 8.230 34.116 1.00 87.69 242 ASN A C 1
ATOM 1986 O O . ASN A 1 242 ? -21.137 7.655 35.148 1.00 87.69 242 ASN A O 1
ATOM 1990 N N . ASP A 1 243 ? -22.588 8.999 34.072 1.00 85.38 243 ASP A N 1
ATOM 1991 C CA . ASP A 1 243 ? -23.516 9.091 35.204 1.00 85.38 243 ASP A CA 1
ATOM 1992 C C . ASP A 1 243 ? -24.455 7.873 35.221 1.00 85.38 243 ASP A C 1
ATOM 1994 O O . ASP A 1 243 ? -24.828 7.333 34.178 1.00 85.38 243 ASP A O 1
ATOM 1998 N N . ILE A 1 244 ? -24.811 7.412 36.418 1.00 85.31 244 ILE A N 1
ATOM 1999 C CA . ILE A 1 244 ? -25.774 6.328 36.606 1.00 85.31 244 ILE A CA 1
ATOM 2000 C C . ILE A 1 244 ? -27.213 6.815 36.358 1.00 85.31 244 ILE A C 1
ATOM 2002 O O . ILE A 1 244 ? -28.044 6.041 35.889 1.00 85.31 244 ILE A O 1
ATOM 2006 N N . ASP A 1 245 ? -27.492 8.097 36.611 1.00 83.75 245 ASP A N 1
ATOM 2007 C CA . ASP A 1 245 ? -28.827 8.684 36.450 1.00 83.75 245 ASP A CA 1
ATOM 2008 C C . ASP A 1 245 ? -29.130 9.088 34.985 1.00 83.75 245 ASP A C 1
ATOM 2010 O O . ASP A 1 245 ? -30.281 9.363 34.643 1.00 83.75 245 ASP A O 1
ATOM 2014 N N . GLU A 1 246 ? -28.123 9.079 34.097 1.00 87.12 246 GLU A N 1
ATOM 2015 C CA . GLU A 1 246 ? -28.228 9.468 32.674 1.00 87.12 246 GLU A CA 1
ATOM 2016 C C . GLU A 1 246 ? -28.191 8.273 31.689 1.00 87.12 246 GLU A C 1
ATOM 2018 O O . GLU A 1 246 ? -28.005 8.455 30.485 1.00 87.12 246 GLU A O 1
ATOM 2023 N N . ILE A 1 247 ? -28.373 7.033 32.162 1.00 88.81 247 ILE A N 1
ATOM 2024 C CA . ILE A 1 247 ? -28.301 5.832 31.307 1.00 88.81 247 ILE A CA 1
ATOM 2025 C C . ILE A 1 247 ? -29.491 5.766 30.327 1.00 88.81 247 ILE A C 1
ATOM 2027 O O . ILE A 1 247 ? -30.655 5.705 30.729 1.00 88.81 247 ILE A O 1
ATOM 2031 N N . GLU A 1 248 ? -29.207 5.704 29.019 1.00 88.56 248 GLU A N 1
ATOM 2032 C CA . GLU A 1 248 ? -30.234 5.578 27.974 1.00 88.56 248 GLU A CA 1
ATOM 2033 C C . GLU A 1 248 ? -30.938 4.207 28.026 1.00 88.56 248 GLU A C 1
ATOM 2035 O O . GLU A 1 248 ? -30.303 3.167 28.223 1.00 88.56 248 GLU A O 1
ATOM 2040 N N . ASN A 1 249 ? -32.255 4.177 27.788 1.00 85.94 249 ASN A N 1
ATOM 2041 C CA . ASN A 1 249 ? -33.081 2.967 27.936 1.00 85.94 249 ASN A CA 1
ATOM 2042 C C . ASN A 1 249 ? -32.689 1.792 27.017 1.00 85.94 249 ASN A C 1
ATOM 2044 O O . ASN A 1 249 ? -33.018 0.646 27.320 1.00 85.94 249 ASN A O 1
ATOM 2048 N N . ASP A 1 250 ? -32.017 2.044 25.891 1.00 90.69 250 ASP A N 1
ATOM 2049 C CA . ASP A 1 250 ? -31.512 1.017 24.975 1.00 90.69 250 ASP A CA 1
ATOM 2050 C C . ASP A 1 250 ? -30.009 0.727 25.142 1.00 90.69 250 ASP A C 1
ATOM 2052 O O . ASP A 1 250 ? -29.442 -0.036 24.351 1.00 90.69 250 ASP A O 1
ATOM 2056 N N . THR A 1 251 ? -29.377 1.250 26.204 1.00 93.12 251 THR A N 1
ATOM 2057 C CA . THR A 1 251 ? -27.969 0.996 26.547 1.00 93.12 251 THR A CA 1
ATOM 2058 C C . THR A 1 251 ? -27.698 -0.501 26.645 1.00 93.12 251 THR A C 1
ATOM 2060 O O . THR A 1 251 ? -28.286 -1.221 27.455 1.00 93.12 251 THR A O 1
ATOM 2063 N N . LYS A 1 252 ? -26.767 -0.992 25.823 1.00 94.81 252 LYS A N 1
ATOM 2064 C CA . LYS A 1 252 ? -26.359 -2.404 25.812 1.00 94.81 252 LYS A CA 1
ATOM 2065 C C . LYS A 1 252 ? -25.063 -2.606 26.559 1.00 94.81 252 LYS A C 1
ATOM 2067 O O . LYS A 1 252 ? -24.146 -1.797 26.452 1.00 94.81 252 LYS A O 1
ATOM 2072 N N . TYR A 1 253 ? -24.958 -3.752 27.212 1.00 94.62 253 TYR A N 1
ATOM 2073 C CA . TYR A 1 253 ? -23.828 -4.111 28.048 1.00 94.62 253 TYR A CA 1
ATOM 2074 C C . TYR A 1 253 ? -23.050 -5.308 27.498 1.00 94.62 253 TYR A C 1
ATOM 2076 O O . TYR A 1 253 ? -23.620 -6.280 26.994 1.00 94.62 253 TYR A O 1
ATOM 2084 N N . ILE A 1 254 ? -21.725 -5.234 27.612 1.00 93.94 254 ILE A N 1
ATOM 2085 C CA . ILE A 1 254 ? -20.757 -6.239 27.165 1.00 93.94 254 ILE A CA 1
ATOM 2086 C C . ILE A 1 254 ? -19.710 -6.513 28.254 1.00 93.94 254 ILE A C 1
ATOM 2088 O O . ILE A 1 254 ? -19.451 -5.680 29.117 1.00 93.94 254 ILE A O 1
ATOM 2092 N N . VAL A 1 255 ? -19.060 -7.675 28.196 1.00 92.19 255 VAL A N 1
ATOM 2093 C CA . VAL A 1 255 ? -17.907 -8.027 29.042 1.00 92.19 255 VAL A CA 1
ATOM 2094 C C . VAL A 1 255 ? -16.730 -8.430 28.163 1.00 92.19 255 VAL A C 1
ATOM 2096 O O . VAL A 1 255 ? -16.862 -9.253 27.252 1.00 92.19 255 VAL A O 1
ATOM 2099 N N . GLU A 1 256 ? -15.554 -7.883 28.462 1.00 90.31 256 GLU A N 1
ATOM 2100 C CA . GLU A 1 256 ? -14.302 -8.282 27.822 1.00 90.31 256 GLU A CA 1
ATOM 2101 C C . GLU A 1 256 ? -13.725 -9.561 28.448 1.00 90.31 256 GLU A C 1
ATOM 2103 O O . GLU A 1 256 ? -13.567 -9.669 29.668 1.00 90.31 256 GLU A O 1
ATOM 2108 N N . TYR A 1 257 ? -13.307 -10.514 27.613 1.00 87.31 257 TYR A N 1
ATOM 2109 C CA . TYR A 1 257 ? -12.449 -11.615 28.044 1.00 87.31 257 TYR A CA 1
ATOM 2110 C C . TYR A 1 257 ? -11.308 -11.855 27.057 1.00 87.31 257 TYR A C 1
ATOM 2112 O O . TYR A 1 257 ? -11.477 -11.746 25.846 1.00 87.31 257 TYR A O 1
ATOM 2120 N N . LYS A 1 258 ? -10.131 -12.210 27.580 1.00 87.62 258 LYS A N 1
ATOM 2121 C CA . LYS A 1 258 ? -9.002 -12.682 26.771 1.00 87.62 258 LYS A CA 1
ATOM 2122 C C . LYS A 1 258 ? -8.924 -14.204 26.837 1.00 87.62 258 LYS A C 1
ATOM 2124 O O . LYS A 1 258 ? -9.159 -14.781 27.902 1.00 87.62 258 LYS A O 1
ATOM 2129 N N . ASP A 1 259 ? -8.635 -14.851 25.712 1.00 84.75 259 ASP A N 1
ATOM 2130 C CA . ASP A 1 259 ? -8.332 -16.285 25.690 1.00 84.75 259 ASP A CA 1
ATOM 2131 C C . ASP A 1 259 ? -6.895 -16.575 26.174 1.00 84.75 259 ASP A C 1
ATOM 2133 O O . ASP A 1 259 ? -6.126 -15.669 26.502 1.00 84.75 259 ASP A O 1
ATOM 2137 N N . GLN A 1 260 ? -6.513 -17.855 26.205 1.00 82.88 260 GLN A N 1
ATOM 2138 C CA . GLN A 1 260 ? -5.163 -18.294 26.594 1.00 82.88 260 GLN A CA 1
ATOM 2139 C C . GLN A 1 260 ? -4.051 -17.826 25.633 1.00 82.88 260 GLN A C 1
ATOM 2141 O O . GLN A 1 260 ? -2.876 -17.937 25.966 1.00 82.88 260 GLN A O 1
ATOM 2146 N N . ARG A 1 261 ? -4.404 -17.322 24.443 1.00 86.44 261 ARG A N 1
ATOM 2147 C CA . ARG A 1 261 ? -3.485 -16.796 23.423 1.00 86.44 261 ARG A CA 1
ATOM 2148 C C . ARG A 1 261 ? -3.439 -15.260 23.422 1.00 86.44 261 ARG A C 1
ATOM 2150 O O . ARG A 1 261 ? -2.722 -14.680 22.616 1.00 86.44 261 ARG A O 1
ATOM 2157 N N . GLY A 1 262 ? -4.186 -14.605 24.315 1.00 85.31 262 GLY A N 1
ATOM 2158 C CA . GLY A 1 262 ? -4.274 -13.149 24.428 1.00 85.31 262 GLY A CA 1
ATOM 2159 C C . GLY A 1 262 ? -5.304 -12.485 23.506 1.00 85.31 262 GLY A C 1
ATOM 2160 O O . GLY A 1 262 ? -5.439 -11.261 23.561 1.00 85.31 262 GLY A O 1
ATOM 2161 N N . ASN A 1 263 ? -6.057 -13.248 22.705 1.00 86.81 263 ASN A N 1
ATOM 2162 C CA . ASN A 1 263 ? -7.077 -12.699 21.811 1.00 86.81 263 ASN A CA 1
ATOM 2163 C C . ASN A 1 263 ? -8.227 -12.103 22.625 1.00 86.81 263 ASN A C 1
ATOM 2165 O O . ASN A 1 263 ? -8.785 -12.772 23.497 1.00 86.81 263 ASN A O 1
ATOM 2169 N N . LEU A 1 264 ? -8.596 -10.858 22.318 1.00 85.50 264 LEU A N 1
ATOM 2170 C CA . LEU A 1 264 ? -9.717 -10.172 22.949 1.00 85.50 264 LEU A CA 1
ATOM 2171 C C . LEU A 1 264 ? -11.043 -10.606 22.316 1.00 85.50 264 LEU A C 1
ATOM 2173 O O . LEU A 1 264 ? -11.258 -10.425 21.119 1.00 85.50 264 LEU A O 1
ATOM 2177 N N . PHE A 1 265 ? -11.953 -11.096 23.148 1.00 87.38 265 PHE A N 1
ATOM 2178 C CA . PHE A 1 265 ? -13.335 -11.383 22.802 1.00 87.38 265 PHE A CA 1
ATOM 2179 C C . PHE A 1 265 ? -14.268 -10.497 23.625 1.00 87.38 265 PHE A C 1
ATOM 2181 O O . PHE A 1 265 ? -14.049 -10.264 24.814 1.00 87.38 265 PHE A O 1
ATOM 2188 N N . LEU A 1 266 ? -15.334 -10.032 22.983 1.00 89.31 266 LEU A N 1
ATOM 2189 C CA . LEU A 1 266 ? -16.397 -9.262 23.615 1.00 89.31 266 LEU A CA 1
ATOM 2190 C C . LEU A 1 266 ? -17.618 -10.171 23.727 1.00 89.31 266 LEU A C 1
ATOM 2192 O O . LEU A 1 266 ? -18.031 -10.754 22.727 1.00 89.31 266 LEU A O 1
ATOM 2196 N N . PHE A 1 267 ? -18.184 -10.293 24.920 1.00 90.31 267 PHE A N 1
ATOM 2197 C CA . PHE A 1 267 ? -19.377 -11.093 25.172 1.00 90.31 267 PHE A CA 1
ATOM 2198 C C . PHE A 1 267 ? -20.552 -10.170 25.485 1.00 90.31 267 PHE A C 1
ATOM 2200 O O . PHE A 1 267 ? -20.448 -9.363 26.403 1.00 90.31 267 PHE A O 1
ATOM 2207 N N . ASP A 1 268 ? -21.635 -10.255 24.718 1.00 91.25 268 ASP A N 1
ATOM 2208 C CA . ASP A 1 268 ? -22.853 -9.480 24.971 1.00 91.25 268 ASP A CA 1
ATOM 2209 C C . ASP A 1 268 ? -23.570 -10.014 26.218 1.00 91.25 268 ASP A C 1
ATOM 2211 O O . ASP A 1 268 ? -23.623 -11.227 26.428 1.00 91.25 268 ASP A O 1
ATOM 2215 N N . VAL A 1 269 ? -24.049 -9.107 27.074 1.00 92.12 269 VAL A N 1
ATOM 2216 C CA . VAL A 1 269 ? -24.708 -9.421 28.354 1.00 92.12 269 VAL A CA 1
ATOM 2217 C C . VAL A 1 269 ? -26.214 -9.204 28.249 1.00 92.12 269 VAL A C 1
ATOM 2219 O O . VAL A 1 269 ? -26.995 -10.079 28.614 1.00 92.12 269 VAL A O 1
ATOM 2222 N N . GLY A 1 270 ? -26.627 -8.047 27.742 1.00 93.19 270 GLY A N 1
ATOM 2223 C CA . GLY A 1 270 ? -28.031 -7.668 27.672 1.00 93.19 270 GLY A CA 1
ATOM 2224 C C . GLY A 1 270 ? -28.211 -6.165 27.511 1.00 93.19 270 GLY A C 1
ATOM 2225 O O . GLY A 1 270 ? -27.263 -5.447 27.188 1.00 93.19 270 GLY A O 1
ATOM 2226 N N . THR A 1 271 ? -29.432 -5.701 27.754 1.00 95.19 271 THR A N 1
ATOM 2227 C CA . THR A 1 271 ? -29.827 -4.287 27.666 1.00 95.19 271 THR A CA 1
ATOM 2228 C C . THR A 1 271 ? -30.224 -3.777 29.050 1.00 95.19 271 THR A C 1
ATOM 2230 O O . THR A 1 271 ? -30.741 -4.550 29.860 1.00 95.19 271 THR A O 1
ATOM 2233 N N . TYR A 1 272 ? -29.964 -2.501 29.327 1.00 95.62 272 TYR A N 1
ATOM 2234 C CA . TYR A 1 272 ? -30.455 -1.791 30.506 1.00 95.62 272 TYR A CA 1
ATOM 2235 C C . TYR A 1 272 ? -31.958 -2.033 30.737 1.00 95.62 272 TYR A C 1
ATOM 2237 O O . TYR A 1 272 ? -32.719 -2.246 29.789 1.00 95.62 272 TYR A O 1
ATOM 2245 N N . HIS A 1 273 ? -32.379 -2.039 32.001 1.00 94.00 273 HIS A N 1
ATOM 2246 C CA . HIS A 1 273 ? -33.788 -2.126 32.373 1.00 94.00 273 HIS A CA 1
ATOM 2247 C C . HIS A 1 273 ? -34.178 -1.023 33.354 1.00 94.00 273 HIS A C 1
ATOM 2249 O O . HIS A 1 273 ? -35.038 -0.209 33.033 1.00 94.00 273 HIS A O 1
ATOM 2255 N N . GLU A 1 274 ? -33.543 -1.000 34.526 1.00 93.38 274 GLU A N 1
ATOM 2256 C CA . GLU A 1 274 ? -33.810 -0.042 35.601 1.00 93.38 274 GLU A CA 1
ATOM 2257 C C . GLU A 1 274 ? -32.682 -0.060 36.647 1.00 93.38 274 GLU A C 1
ATOM 2259 O O . GLU A 1 274 ? -31.821 -0.949 36.647 1.00 93.38 274 GLU A O 1
ATOM 2264 N N . ILE A 1 275 ? -32.723 0.900 37.573 1.00 92.44 275 ILE A N 1
ATOM 2265 C CA . ILE A 1 275 ? -31.902 0.932 38.786 1.00 92.44 275 ILE A CA 1
ATOM 2266 C C . ILE A 1 275 ? -32.837 0.863 39.991 1.00 92.44 275 ILE A C 1
ATOM 2268 O O . ILE A 1 275 ? -33.707 1.713 40.168 1.00 92.44 275 ILE A O 1
ATOM 2272 N N . ASN A 1 276 ? -32.629 -0.141 40.836 1.00 91.50 276 ASN A N 1
ATOM 2273 C CA . ASN A 1 276 ? -33.340 -0.323 42.098 1.00 91.50 276 ASN A CA 1
ATOM 2274 C C . ASN A 1 276 ? -32.438 0.027 43.288 1.00 91.50 276 ASN A C 1
ATOM 2276 O O . ASN A 1 276 ? -31.220 0.098 43.148 1.00 91.50 276 ASN A O 1
ATOM 2280 N N . TYR A 1 277 ? -33.012 0.192 44.482 1.00 89.56 277 TYR A N 1
ATOM 2281 C CA . TYR A 1 277 ? -32.246 0.427 45.712 1.00 89.56 277 TYR A CA 1
ATOM 2282 C C . TYR A 1 277 ? -32.666 -0.556 46.815 1.00 89.56 277 TYR A C 1
ATOM 2284 O O . TYR A 1 277 ? -33.742 -0.411 47.391 1.00 89.56 277 TYR A O 1
ATOM 2292 N N . ASP A 1 278 ? -31.809 -1.528 47.160 1.00 86.00 278 ASP A N 1
ATOM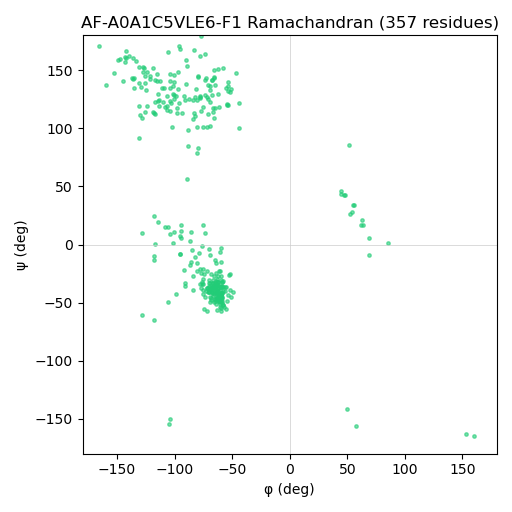 2293 C CA . ASP A 1 278 ? -31.982 -2.363 48.366 1.00 86.00 278 ASP A CA 1
ATOM 2294 C C . ASP A 1 278 ? -31.072 -1.846 49.482 1.00 86.00 278 ASP A C 1
ATOM 2296 O O . ASP A 1 278 ? -29.861 -1.721 49.300 1.00 86.00 278 ASP A O 1
ATOM 2300 N N . LYS A 1 279 ? -31.641 -1.537 50.654 1.00 83.31 279 LYS A N 1
ATOM 2301 C CA . LYS A 1 279 ? -30.908 -1.029 51.837 1.00 83.31 279 LYS A CA 1
ATOM 2302 C C . LYS A 1 279 ? -29.944 0.128 51.502 1.00 83.31 279 LYS A C 1
ATOM 2304 O O . LYS A 1 279 ? -28.813 0.163 51.986 1.00 83.31 279 LYS A O 1
ATOM 2309 N N . ASN A 1 280 ? -30.396 1.065 50.665 1.00 82.50 280 ASN A N 1
ATOM 2310 C CA . ASN A 1 280 ? -29.632 2.201 50.123 1.00 82.50 280 ASN A CA 1
ATOM 2311 C C . ASN A 1 280 ? -28.413 1.830 49.248 1.00 82.50 280 ASN A C 1
ATOM 2313 O O . ASN A 1 280 ? -27.567 2.687 48.999 1.00 82.50 280 ASN A O 1
ATOM 2317 N N . LYS A 1 281 ? -28.310 0.591 48.750 1.00 87.38 281 LYS A N 1
ATOM 2318 C CA . LYS A 1 281 ? -27.342 0.214 47.711 1.00 87.38 281 LYS A CA 1
ATOM 2319 C C . LYS A 1 281 ? -28.016 0.203 46.336 1.00 87.38 281 LYS A C 1
ATOM 2321 O O . LYS A 1 281 ? -29.039 -0.471 46.204 1.00 87.38 281 LYS A O 1
ATOM 2326 N N . PRO A 1 282 ? -27.461 0.891 45.323 1.00 92.12 282 PRO A N 1
ATOM 2327 C CA . PRO A 1 282 ? -27.989 0.826 43.969 1.00 92.12 282 PRO A CA 1
ATOM 2328 C C . PRO A 1 282 ? -27.738 -0.557 43.350 1.00 92.12 282 PRO A C 1
ATOM 2330 O O . PRO A 1 282 ? -26.637 -1.110 43.416 1.00 92.12 282 PRO A O 1
ATOM 2333 N N . ILE A 1 283 ? -28.784 -1.112 42.747 1.00 94.25 283 ILE A N 1
ATOM 2334 C CA . ILE A 1 283 ? -28.799 -2.379 42.024 1.00 94.25 283 ILE A CA 1
ATOM 2335 C C . ILE A 1 283 ? -29.138 -2.073 40.570 1.00 94.25 283 ILE A C 1
ATOM 2337 O O . ILE A 1 283 ? -30.267 -1.698 40.263 1.00 94.25 283 ILE A O 1
ATOM 2341 N N . LEU A 1 284 ? -28.175 -2.270 39.674 1.00 94.69 284 LEU A N 1
ATOM 2342 C CA . LEU A 1 284 ? -28.416 -2.182 38.237 1.00 94.69 284 LEU A CA 1
ATOM 2343 C C . LEU A 1 284 ? -29.097 -3.466 37.754 1.00 94.69 284 LEU A C 1
ATOM 2345 O O . LEU A 1 284 ? -28.572 -4.562 37.973 1.00 94.69 284 LEU A O 1
ATOM 2349 N N . VAL A 1 285 ? -30.234 -3.326 37.073 1.00 94.62 285 VAL A N 1
ATOM 2350 C CA . VAL A 1 285 ? -30.965 -4.433 36.451 1.00 94.62 285 VAL A CA 1
ATOM 2351 C C . VAL A 1 285 ? -30.719 -4.419 34.943 1.00 94.62 285 VAL A C 1
ATOM 2353 O O . VAL A 1 285 ? -31.013 -3.446 34.251 1.00 94.62 285 VAL A O 1
ATOM 2356 N N . ILE A 1 286 ? -30.190 -5.526 34.421 1.00 95.50 286 ILE A N 1
ATOM 2357 C CA . ILE A 1 286 ? -29.941 -5.746 32.992 1.00 95.50 286 ILE A CA 1
ATOM 2358 C C . ILE A 1 286 ? -30.843 -6.887 32.516 1.00 95.50 286 ILE A C 1
ATOM 2360 O O . ILE A 1 286 ? -30.754 -8.007 33.020 1.00 95.50 286 ILE A O 1
ATOM 2364 N N . THR A 1 287 ? -31.675 -6.641 31.505 1.00 95.00 287 THR A N 1
ATOM 2365 C CA . THR A 1 287 ? -32.428 -7.705 30.827 1.00 95.00 287 THR A CA 1
ATOM 2366 C C . THR A 1 287 ? -31.483 -8.484 29.917 1.00 95.00 287 THR A C 1
ATOM 2368 O O . THR A 1 287 ? -30.907 -7.919 28.985 1.00 95.00 287 THR A O 1
ATOM 2371 N N . LEU A 1 288 ? -31.316 -9.782 30.175 1.00 93.25 288 LEU A N 1
ATOM 2372 C CA . LEU A 1 288 ? -30.397 -10.641 29.431 1.00 93.25 288 LEU A CA 1
ATOM 2373 C C . LEU A 1 288 ? -30.912 -10.959 28.018 1.00 93.25 288 LEU A C 1
ATOM 2375 O O . LEU A 1 288 ? -32.105 -11.197 27.805 1.00 93.25 288 LEU A O 1
ATOM 2379 N N . ASP A 1 289 ? -30.000 -11.037 27.047 1.00 88.94 289 ASP A N 1
ATOM 2380 C CA . ASP A 1 289 ? -30.348 -11.378 25.662 1.00 88.94 289 ASP A CA 1
ATOM 2381 C C . ASP A 1 289 ? -30.900 -12.812 25.537 1.00 88.94 289 ASP A C 1
ATOM 2383 O O . ASP A 1 289 ? -30.329 -13.768 26.061 1.00 88.94 289 ASP A O 1
ATOM 2387 N N . LYS A 1 290 ? -31.970 -12.995 24.747 1.00 82.00 290 LYS A N 1
ATOM 2388 C CA . LYS A 1 290 ? -32.729 -14.266 24.629 1.00 82.00 290 LYS A CA 1
ATOM 2389 C C . LYS A 1 290 ? -31.900 -15.519 24.299 1.00 82.00 290 LYS A C 1
ATOM 2391 O O . LYS A 1 290 ? -32.326 -16.623 24.617 1.00 82.00 290 LYS A O 1
ATOM 2396 N N . ASN A 1 291 ? -30.749 -15.356 23.646 1.00 81.94 291 ASN A N 1
ATOM 2397 C CA . ASN A 1 291 ? -29.882 -16.452 23.194 1.00 81.94 291 ASN A CA 1
ATOM 2398 C C . ASN A 1 291 ? -28.577 -16.562 24.011 1.00 81.94 291 ASN A C 1
ATOM 2400 O O . ASN A 1 291 ? -27.615 -17.191 23.564 1.00 81.94 291 ASN A O 1
ATOM 2404 N N . ILE A 1 292 ? -28.496 -15.913 25.177 1.00 85.81 292 ILE A N 1
ATOM 2405 C CA . ILE A 1 292 ? -27.251 -15.815 25.935 1.00 85.81 292 ILE A CA 1
ATOM 2406 C C . ILE A 1 292 ? -26.863 -17.125 26.632 1.00 85.81 292 ILE A C 1
ATOM 2408 O O . ILE A 1 292 ? -27.675 -17.840 27.220 1.00 85.81 292 ILE A O 1
ATOM 2412 N N . GLN A 1 293 ? -25.564 -17.421 26.651 1.00 87.25 293 GLN A N 1
ATOM 2413 C CA . GLN A 1 293 ? -25.022 -18.528 27.439 1.00 87.25 293 GLN A CA 1
ATOM 2414 C C . GLN A 1 293 ? -24.877 -18.107 28.911 1.00 87.25 293 GLN A C 1
ATOM 2416 O O . GLN A 1 293 ? -23.783 -17.747 29.349 1.00 87.25 293 GLN A O 1
ATOM 2421 N N . ILE A 1 294 ? -25.963 -18.184 29.690 1.00 85.25 294 ILE A N 1
ATOM 2422 C CA . ILE A 1 294 ? -26.010 -17.790 31.117 1.00 85.25 294 ILE A CA 1
ATOM 2423 C C . ILE A 1 294 ? -24.850 -18.401 31.926 1.00 85.25 294 ILE A C 1
ATOM 2425 O O . ILE A 1 294 ? -24.227 -17.719 32.738 1.00 85.25 294 ILE A O 1
ATOM 2429 N N . GLY A 1 295 ? -24.493 -19.667 31.677 1.00 85.56 295 GLY A N 1
ATOM 2430 C CA . GLY A 1 295 ? -23.353 -20.316 32.338 1.00 85.56 295 GLY A CA 1
ATOM 2431 C C . GLY A 1 295 ? -22.009 -19.614 32.086 1.00 85.56 295 GLY A C 1
ATOM 2432 O O . GLY A 1 295 ? -21.193 -19.504 33.000 1.00 85.56 295 GLY A O 1
ATOM 2433 N N . LYS A 1 296 ? -21.798 -19.075 30.877 1.00 85.56 296 LYS A N 1
ATOM 2434 C CA . LYS A 1 296 ? -20.601 -18.305 30.511 1.00 85.56 296 LYS A CA 1
ATOM 2435 C C . LYS A 1 296 ? -20.630 -16.900 31.117 1.00 85.56 296 LYS A C 1
ATOM 2437 O O . LYS A 1 296 ? -19.604 -16.472 31.636 1.00 85.56 296 LYS A O 1
ATOM 2442 N N . VAL A 1 297 ? -21.794 -16.239 31.157 1.00 85.06 297 VAL A N 1
ATOM 2443 C CA . VAL A 1 297 ? -21.984 -14.975 31.901 1.00 85.06 297 VAL A CA 1
ATOM 2444 C C . VAL A 1 297 ? -21.596 -15.171 33.364 1.00 85.06 297 VAL A C 1
ATOM 2446 O O . VAL A 1 297 ? -20.671 -14.520 33.839 1.00 85.06 297 VAL A O 1
ATOM 2449 N N . ARG A 1 298 ? -22.198 -16.149 34.058 1.00 88.31 298 ARG A N 1
ATOM 2450 C CA . ARG A 1 298 ? -21.881 -16.458 35.464 1.00 88.31 298 ARG A CA 1
ATOM 2451 C C . ARG A 1 298 ? -20.386 -16.737 35.683 1.00 88.31 298 ARG A C 1
ATOM 2453 O O . ARG A 1 298 ? -19.847 -16.334 36.708 1.00 88.31 298 ARG A O 1
ATOM 2460 N N . GLN A 1 299 ? -19.691 -17.391 34.747 1.00 89.00 299 GLN A N 1
ATOM 2461 C CA . GLN A 1 299 ? -18.236 -17.607 34.834 1.00 89.00 299 GLN A CA 1
ATOM 2462 C C . GLN A 1 299 ? -17.399 -16.332 34.644 1.00 89.00 299 GLN A C 1
ATOM 2464 O O . GLN A 1 299 ? -16.318 -16.234 35.227 1.00 89.00 299 GLN A O 1
ATOM 2469 N N . LEU A 1 300 ? -17.853 -15.382 33.823 1.00 87.44 300 LEU A N 1
ATOM 2470 C CA . LEU A 1 300 ? -17.188 -14.091 33.635 1.00 87.44 300 LEU A CA 1
ATOM 2471 C C . LEU A 1 300 ? -17.421 -13.167 34.839 1.00 87.44 300 LEU A C 1
ATOM 2473 O O . LEU A 1 300 ? -16.464 -12.575 35.334 1.00 87.44 300 LEU A O 1
ATOM 2477 N N . LEU A 1 301 ? -18.648 -13.129 35.369 1.00 88.38 301 LEU A N 1
ATOM 2478 C CA . LEU A 1 301 ? -18.999 -12.329 36.547 1.00 88.38 301 LEU A CA 1
ATOM 2479 C C . LEU A 1 301 ? -18.328 -12.843 37.830 1.00 88.38 301 LEU A C 1
ATOM 2481 O O . LEU A 1 301 ? -17.800 -12.059 38.610 1.00 88.38 301 LEU A O 1
ATOM 2485 N N . LYS A 1 302 ? -18.190 -14.168 37.999 1.00 88.81 302 LYS A N 1
ATOM 2486 C CA . LYS A 1 302 ? -17.387 -14.768 39.089 1.00 88.81 302 LYS A CA 1
ATOM 2487 C C . LYS A 1 302 ? -15.904 -14.374 39.084 1.00 88.81 302 LYS A C 1
ATOM 2489 O O . LYS A 1 302 ? -15.221 -14.608 40.073 1.00 88.81 302 LYS A O 1
ATOM 2494 N N . LYS A 1 303 ? -15.388 -13.811 37.986 1.00 87.25 303 LYS A N 1
ATOM 2495 C CA . LYS A 1 303 ? -14.023 -13.263 37.900 1.00 87.25 303 LYS A CA 1
ATOM 2496 C C . LYS A 1 303 ? -13.978 -11.753 38.176 1.00 87.25 303 LYS A C 1
ATOM 2498 O O . LYS A 1 303 ? -12.963 -11.139 37.851 1.00 87.25 303 LYS A O 1
ATOM 2503 N N . GLN A 1 304 ? -15.074 -11.176 38.688 1.00 83.81 304 GLN A N 1
ATOM 2504 C CA . GLN A 1 304 ? -15.279 -9.741 38.926 1.00 83.81 304 GLN A CA 1
ATOM 2505 C C . GLN A 1 304 ? -14.799 -8.891 37.742 1.00 83.81 304 GLN A C 1
ATOM 2507 O O . GLN A 1 304 ? -14.058 -7.918 37.879 1.00 83.81 304 GLN A O 1
ATOM 2512 N N . LYS A 1 305 ? -15.170 -9.311 36.526 1.00 86.00 305 LYS A N 1
ATOM 2513 C CA . LYS A 1 305 ? -14.886 -8.527 35.323 1.00 86.00 305 LYS A CA 1
ATOM 2514 C C . LYS A 1 305 ? -15.889 -7.379 35.240 1.00 86.00 305 LYS A C 1
ATOM 2516 O O . LYS A 1 305 ? -17.085 -7.676 35.295 1.00 86.00 305 LYS A O 1
ATOM 2521 N N . PRO A 1 306 ? -15.437 -6.118 35.084 1.00 89.50 306 PRO A N 1
ATOM 2522 C CA . PRO A 1 306 ? -16.335 -5.000 34.837 1.00 89.50 306 PRO A CA 1
ATOM 2523 C C . PRO A 1 306 ? -17.230 -5.283 33.635 1.00 89.50 306 PRO A C 1
ATOM 2525 O O . PRO A 1 306 ? -16.772 -5.830 32.625 1.00 89.50 306 PRO A O 1
ATOM 2528 N N . ILE A 1 307 ? -18.495 -4.901 33.755 1.00 93.44 307 ILE A N 1
ATOM 2529 C CA . ILE A 1 307 ? -19.419 -4.848 32.623 1.00 93.44 307 ILE A CA 1
ATOM 2530 C C . ILE A 1 307 ? -19.305 -3.440 32.030 1.00 93.44 307 ILE A C 1
ATOM 2532 O O . ILE A 1 307 ? -19.175 -2.468 32.770 1.00 93.44 307 ILE A O 1
ATOM 2536 N N . MET A 1 308 ? -19.291 -3.327 30.707 1.00 94.44 308 MET A N 1
ATOM 2537 C CA . MET A 1 308 ? -19.057 -2.075 29.984 1.00 94.44 308 MET A CA 1
ATOM 2538 C C . MET A 1 308 ? -20.211 -1.791 29.028 1.00 94.44 308 MET A C 1
ATOM 2540 O O . MET A 1 308 ? -20.788 -2.730 28.477 1.00 94.44 308 MET A O 1
ATOM 2544 N N . GLU A 1 309 ? -20.521 -0.522 28.784 1.00 94.62 309 GLU A N 1
ATOM 2545 C CA . GLU A 1 309 ? -21.435 -0.133 27.703 1.00 94.62 309 GLU A CA 1
ATOM 2546 C C . GLU A 1 309 ? -20.869 -0.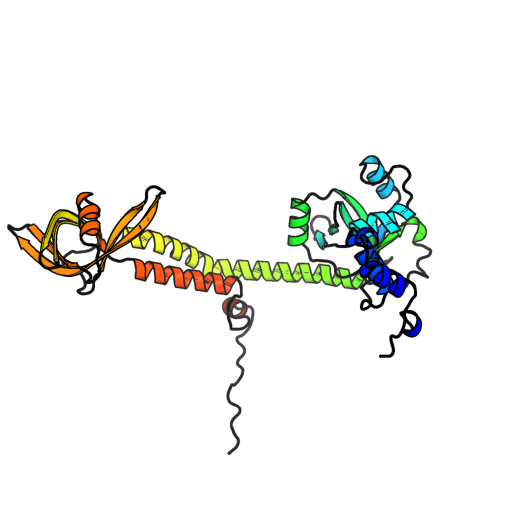552 26.325 1.00 94.62 309 GLU A C 1
ATOM 2548 O O . GLU A 1 309 ? -19.654 -0.680 26.115 1.00 94.62 309 GLU A O 1
ATOM 2553 N N . ASN A 1 310 ? -21.753 -0.816 25.360 1.00 94.12 310 ASN A N 1
ATOM 2554 C CA . ASN A 1 310 ? -21.399 -1.449 24.088 1.00 94.12 310 ASN A CA 1
ATOM 2555 C C . ASN A 1 310 ? -20.799 -0.473 23.058 1.00 94.12 310 ASN A C 1
ATOM 2557 O O . ASN A 1 310 ? -21.426 -0.108 22.064 1.00 94.12 310 ASN A O 1
ATOM 2561 N N . TYR A 1 311 ? -19.516 -0.153 23.228 1.00 92.88 311 TYR A N 1
ATOM 2562 C CA . TYR A 1 311 ? -18.735 0.720 22.337 1.00 92.88 311 TYR A CA 1
ATOM 2563 C C . TYR A 1 311 ? -18.593 0.246 20.871 1.00 92.88 311 TYR A C 1
ATOM 2565 O O . TYR A 1 311 ? -17.992 0.935 20.036 1.00 92.88 311 TYR A O 1
ATOM 2573 N N . ARG A 1 312 ? -19.056 -0.964 20.510 1.00 92.06 312 ARG A N 1
ATOM 2574 C CA . ARG A 1 312 ? -18.755 -1.573 19.197 1.00 92.06 312 ARG A CA 1
ATOM 2575 C C . ARG A 1 312 ? -19.297 -0.758 18.022 1.00 92.06 312 ARG A C 1
ATOM 2577 O O . ARG A 1 312 ? -18.681 -0.784 16.953 1.00 92.06 312 ARG A O 1
ATOM 2584 N N . ALA A 1 313 ? -20.425 -0.068 18.194 1.00 90.31 313 ALA A N 1
ATOM 2585 C CA . ALA A 1 313 ? -21.034 0.757 17.151 1.00 90.31 313 ALA A CA 1
ATOM 2586 C C . ALA A 1 313 ? -20.135 1.949 16.781 1.00 90.31 313 ALA A C 1
ATOM 2588 O O . ALA A 1 313 ? -19.835 2.142 15.599 1.00 90.31 313 ALA A O 1
ATOM 2589 N N . ASN A 1 314 ? -19.618 2.655 17.789 1.00 90.94 314 ASN A N 1
ATOM 2590 C CA . ASN A 1 314 ? -18.777 3.844 17.636 1.00 90.94 314 ASN A CA 1
ATOM 2591 C C . ASN A 1 314 ? -17.413 3.474 17.036 1.00 90.94 314 ASN A C 1
ATOM 2593 O O . ASN A 1 314 ? -17.038 3.993 15.983 1.00 90.94 314 ASN A O 1
ATOM 2597 N N . ILE A 1 315 ? -16.752 2.432 17.560 1.00 92.38 315 ILE A N 1
ATOM 2598 C CA . ILE A 1 315 ? -15.530 1.880 16.941 1.00 92.38 315 ILE A CA 1
ATOM 2599 C C . ILE A 1 315 ? -15.773 1.428 15.492 1.00 92.38 315 ILE A C 1
ATOM 2601 O O . ILE A 1 315 ? -14.900 1.583 14.634 1.00 92.38 315 ILE A O 1
ATOM 2605 N N . SER A 1 316 ? -16.949 0.877 15.179 1.00 92.75 316 SER A N 1
ATOM 2606 C CA . SER A 1 316 ? -17.294 0.510 13.800 1.00 92.75 316 SER A CA 1
ATOM 2607 C C . SER A 1 316 ? -17.503 1.735 12.907 1.00 92.75 316 SER A C 1
ATOM 2609 O O . SER A 1 316 ? -17.156 1.675 11.728 1.00 92.75 316 SER A O 1
ATOM 2611 N N . ALA A 1 317 ? -18.019 2.846 13.439 1.00 93.12 317 ALA A N 1
ATOM 2612 C CA . ALA A 1 317 ? -18.139 4.111 12.720 1.00 93.12 317 ALA A CA 1
ATOM 2613 C C . ALA A 1 317 ? -16.762 4.707 12.390 1.00 93.12 317 ALA A C 1
ATOM 2615 O O . ALA A 1 317 ? -16.504 4.977 11.215 1.00 93.12 317 ALA A O 1
ATOM 2616 N N . TYR A 1 318 ? -15.849 4.799 13.364 1.00 93.19 318 TYR A N 1
ATOM 2617 C CA . TYR A 1 318 ? -14.472 5.250 13.125 1.00 93.19 318 TYR A CA 1
ATOM 2618 C C . TYR A 1 318 ? -13.758 4.360 12.098 1.00 93.19 318 TYR A C 1
ATOM 2620 O O . TYR A 1 318 ? -13.196 4.852 11.121 1.00 93.19 318 TYR A O 1
ATOM 2628 N N . LYS A 1 319 ? -13.882 3.030 12.217 1.00 91.50 319 LYS A N 1
ATOM 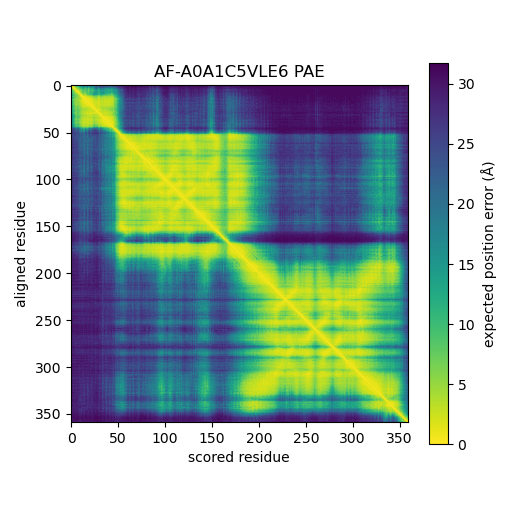2629 C CA . LYS A 1 319 ? -13.318 2.083 11.238 1.00 91.50 319 LYS A CA 1
ATOM 2630 C C . LYS A 1 319 ? -13.927 2.201 9.837 1.00 91.50 319 LYS A C 1
ATOM 2632 O O . LYS A 1 319 ? -13.234 1.896 8.869 1.00 91.50 319 LYS A O 1
ATOM 2637 N N . ARG A 1 320 ? -15.192 2.617 9.691 1.00 92.94 320 ARG A N 1
ATOM 2638 C CA . ARG A 1 320 ? -15.788 2.910 8.371 1.00 92.94 320 ARG A CA 1
ATOM 2639 C C . ARG A 1 320 ? -15.149 4.147 7.742 1.00 92.94 320 ARG A C 1
ATOM 2641 O O . ARG A 1 320 ? -14.753 4.065 6.585 1.00 92.94 320 ARG A O 1
ATOM 2648 N N . GLN A 1 321 ? -14.984 5.232 8.502 1.00 93.19 321 GLN A N 1
ATOM 2649 C CA . GLN A 1 321 ? -14.282 6.436 8.034 1.00 93.19 321 GLN A CA 1
ATOM 2650 C C . GLN A 1 321 ? -12.835 6.108 7.646 1.00 93.19 321 GLN A C 1
ATOM 2652 O O . GLN A 1 321 ? -12.402 6.411 6.539 1.00 93.19 321 GLN A O 1
ATOM 2657 N N . HIS A 1 322 ? -12.125 5.365 8.498 1.00 88.44 322 HIS A N 1
ATOM 2658 C CA . HIS A 1 322 ? -10.734 5.004 8.251 1.00 88.44 322 HIS A CA 1
ATOM 2659 C C . HIS A 1 322 ? -10.556 4.126 6.993 1.00 88.44 322 HIS A C 1
ATOM 2661 O O . HIS A 1 322 ? -9.579 4.282 6.258 1.00 88.44 322 HIS A O 1
ATOM 2667 N N . ARG A 1 323 ? -11.518 3.235 6.695 1.00 88.88 323 ARG A N 1
ATOM 2668 C CA . ARG A 1 323 ? -11.563 2.500 5.418 1.00 88.88 323 ARG A CA 1
ATOM 2669 C C . ARG A 1 323 ? -11.845 3.415 4.232 1.00 88.88 323 ARG A C 1
ATOM 2671 O O . ARG A 1 323 ? -11.207 3.227 3.211 1.00 88.88 323 ARG A O 1
ATOM 2678 N N . ALA A 1 324 ? -12.755 4.381 4.361 1.00 89.25 324 ALA A N 1
ATOM 2679 C CA . ALA A 1 324 ? -13.062 5.320 3.284 1.00 89.25 324 ALA A CA 1
ATOM 2680 C C . ALA A 1 324 ? -11.828 6.152 2.895 1.00 89.25 324 ALA A C 1
ATOM 2682 O O . ALA A 1 324 ? -11.527 6.256 1.710 1.00 89.25 324 ALA A O 1
ATOM 2683 N N . ILE A 1 325 ? -11.067 6.643 3.882 1.00 87.38 325 ILE A N 1
ATOM 2684 C CA . ILE A 1 325 ? -9.790 7.344 3.663 1.00 87.38 325 ILE A CA 1
ATOM 2685 C C . ILE A 1 325 ? -8.795 6.440 2.915 1.00 87.38 325 ILE A C 1
ATOM 2687 O O . ILE A 1 325 ? -8.258 6.847 1.891 1.00 87.38 325 ILE A O 1
ATOM 2691 N N . ARG A 1 326 ? -8.595 5.186 3.348 1.00 84.62 326 ARG A N 1
ATOM 2692 C CA . ARG A 1 326 ? -7.687 4.248 2.650 1.00 84.62 326 ARG A CA 1
ATOM 2693 C C . ARG A 1 326 ? -8.161 3.905 1.233 1.00 84.62 326 ARG A C 1
ATOM 2695 O O . ARG A 1 326 ? -7.359 3.895 0.310 1.00 84.62 326 ARG A O 1
ATOM 2702 N N . SER A 1 327 ? -9.461 3.687 1.034 1.00 85.62 327 SER A N 1
ATOM 2703 C CA . SER A 1 327 ? -10.033 3.468 -0.299 1.00 85.62 327 SER A CA 1
ATOM 2704 C C . SER A 1 327 ? -9.819 4.668 -1.222 1.00 85.62 327 SER A C 1
ATOM 2706 O O . SER A 1 327 ? -9.584 4.462 -2.407 1.00 85.62 327 SER A O 1
ATOM 2708 N N . LEU A 1 328 ? -9.872 5.895 -0.688 1.00 85.75 328 LEU A N 1
ATOM 2709 C CA . LEU A 1 328 ? -9.584 7.125 -1.425 1.00 85.75 328 LEU A CA 1
ATOM 2710 C C . LEU A 1 328 ? -8.086 7.295 -1.732 1.00 85.75 328 LEU A C 1
ATOM 2712 O O . LEU A 1 328 ? -7.749 7.752 -2.816 1.00 85.75 328 LEU A O 1
ATOM 2716 N N . HIS A 1 329 ? -7.197 6.904 -0.818 1.00 83.25 329 HIS A N 1
ATOM 2717 C CA . HIS A 1 329 ? -5.748 6.908 -1.045 1.00 83.25 329 HIS A CA 1
ATOM 2718 C C . HIS A 1 329 ? -5.338 5.943 -2.173 1.00 83.25 329 HIS A C 1
ATOM 2720 O O . HIS A 1 329 ? -4.583 6.322 -3.069 1.00 83.25 329 HIS A O 1
ATOM 2726 N N . ASP A 1 330 ? -5.868 4.715 -2.126 1.00 79.06 33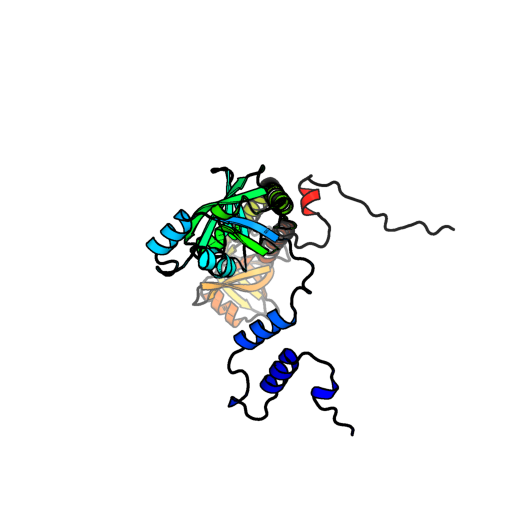0 ASP A N 1
ATOM 2727 C CA . ASP A 1 330 ? -5.504 3.588 -2.998 1.00 79.06 330 ASP A CA 1
ATOM 2728 C C . ASP A 1 330 ? -6.276 3.555 -4.340 1.00 79.06 330 ASP A C 1
ATOM 2730 O O . ASP A 1 330 ? -6.276 2.529 -5.021 1.00 79.06 330 ASP A O 1
ATOM 2734 N N . ASP A 1 331 ? -7.005 4.623 -4.685 1.00 76.50 331 ASP A N 1
ATOM 2735 C CA . ASP A 1 331 ? -7.888 4.728 -5.863 1.00 76.50 331 ASP A CA 1
ATOM 2736 C C . ASP A 1 331 ? -8.934 3.596 -6.015 1.00 76.50 331 ASP A C 1
ATOM 2738 O O . ASP A 1 331 ? -9.448 3.299 -7.095 1.00 76.50 331 ASP A O 1
ATOM 2742 N N . ASN A 1 332 ? -9.320 2.986 -4.890 1.00 75.56 332 ASN A N 1
ATOM 2743 C CA . ASN A 1 332 ? -10.274 1.880 -4.802 1.00 75.56 332 ASN A CA 1
ATOM 2744 C C . ASN A 1 332 ? -11.723 2.383 -4.640 1.00 75.56 332 ASN A C 1
ATOM 2746 O O . ASN A 1 332 ? -12.422 2.033 -3.683 1.00 75.56 332 ASN A O 1
ATOM 2750 N N . TYR A 1 333 ? -12.183 3.212 -5.580 1.00 74.88 333 TYR A N 1
ATOM 2751 C CA . TYR A 1 333 ? -13.537 3.780 -5.617 1.00 74.88 333 TYR A CA 1
ATOM 2752 C C . TYR A 1 333 ? -14.096 3.869 -7.052 1.00 74.88 333 TYR A C 1
ATOM 2754 O O . TYR A 1 333 ? -13.387 3.712 -8.039 1.00 74.88 333 TYR A O 1
ATOM 2762 N N . SER A 1 334 ? -15.405 4.105 -7.185 1.00 70.19 334 SER A N 1
ATOM 2763 C CA . SER A 1 334 ? -16.130 4.047 -8.470 1.00 70.19 334 SER A CA 1
ATOM 2764 C C . SER A 1 334 ? -16.013 5.290 -9.365 1.00 70.19 334 SER A C 1
ATOM 2766 O O . SER A 1 334 ? -16.394 5.237 -10.534 1.00 70.19 334 SER A O 1
ATOM 2768 N N . SER A 1 335 ? -15.570 6.421 -8.815 1.00 69.62 335 SER A N 1
ATOM 2769 C CA . SER A 1 335 ? -15.761 7.766 -9.382 1.00 69.62 335 SER A CA 1
ATOM 2770 C C . SER A 1 335 ? -14.439 8.454 -9.730 1.00 69.62 335 SER A C 1
ATOM 2772 O O . SER A 1 335 ? -13.717 8.838 -8.827 1.00 69.62 335 SER A O 1
ATOM 2774 N N . LYS A 1 336 ? -14.137 8.700 -11.006 1.00 65.88 336 LYS A N 1
ATOM 2775 C CA . LYS A 1 336 ? -12.892 9.373 -11.451 1.00 65.88 336 LYS A CA 1
ATOM 2776 C C . LYS A 1 336 ? -11.615 8.764 -10.826 1.00 65.88 336 LYS A C 1
ATOM 2778 O O . LYS A 1 336 ? -11.541 7.543 -10.754 1.00 65.88 336 LYS A O 1
ATOM 2783 N N . ASN A 1 337 ? -10.565 9.490 -10.422 1.00 73.38 337 ASN A N 1
ATOM 2784 C CA . ASN A 1 337 ? -10.313 10.939 -10.244 1.00 73.38 337 ASN A CA 1
ATOM 2785 C C . ASN A 1 337 ? -11.054 11.690 -9.108 1.00 73.38 337 ASN A C 1
ATOM 2787 O O . ASN A 1 337 ? -10.861 12.891 -8.942 1.00 73.38 337 ASN A O 1
ATOM 2791 N N . LEU A 1 338 ? -11.816 11.005 -8.240 1.00 81.25 338 LEU A N 1
ATOM 2792 C CA . LEU A 1 338 ? -12.321 11.615 -6.996 1.00 81.25 338 LEU A CA 1
ATOM 2793 C C . LEU A 1 338 ? -11.183 12.075 -6.065 1.00 81.25 338 LEU A C 1
ATOM 2795 O O . LEU A 1 338 ? -11.328 13.123 -5.437 1.00 81.25 338 LEU A O 1
ATOM 2799 N N . LYS A 1 339 ? -10.062 11.335 -5.995 1.00 82.44 339 LYS A N 1
ATOM 2800 C CA . LYS A 1 339 ? -8.848 11.755 -5.268 1.00 82.44 339 LYS A CA 1
ATOM 2801 C C . LYS A 1 339 ? -8.369 13.106 -5.811 1.00 82.44 339 LYS A C 1
ATOM 2803 O O . LYS A 1 339 ? -8.299 14.064 -5.053 1.00 82.44 339 LYS A O 1
ATOM 2808 N N . ASP A 1 340 ? -8.168 13.226 -7.122 1.00 81.38 340 ASP A N 1
ATOM 2809 C CA . ASP A 1 340 ? -7.694 14.464 -7.760 1.00 81.38 340 ASP A CA 1
ATOM 2810 C C . ASP A 1 340 ? -8.627 15.664 -7.551 1.00 81.38 340 ASP A C 1
ATOM 2812 O O . ASP A 1 340 ? -8.151 16.762 -7.261 1.00 81.38 340 ASP A O 1
ATOM 2816 N N . ILE A 1 341 ? -9.947 15.459 -7.605 1.00 82.56 341 ILE A N 1
ATOM 2817 C CA . ILE A 1 341 ? -10.935 16.511 -7.311 1.00 82.56 341 ILE A CA 1
ATOM 2818 C C . ILE A 1 341 ? -10.830 16.974 -5.849 1.00 82.56 341 ILE A C 1
ATOM 2820 O O . ILE A 1 341 ? -10.807 18.173 -5.580 1.00 82.56 341 ILE A O 1
ATOM 2824 N N . LEU A 1 342 ? -10.733 16.047 -4.888 1.00 84.12 342 LEU A N 1
ATOM 2825 C CA . LEU A 1 342 ? -10.623 16.386 -3.460 1.00 84.12 342 LEU A CA 1
ATOM 2826 C C . LEU A 1 342 ? -9.287 17.055 -3.099 1.00 84.12 342 LEU A C 1
ATOM 2828 O O . LEU A 1 342 ? -9.230 17.824 -2.141 1.00 84.12 342 LEU A O 1
ATOM 2832 N N . LEU A 1 343 ? -8.232 16.800 -3.874 1.00 84.00 343 LEU A N 1
ATOM 2833 C CA . LEU A 1 343 ? -6.926 17.448 -3.740 1.00 84.00 343 LEU A CA 1
ATOM 2834 C C . LEU A 1 343 ? -6.824 18.784 -4.508 1.00 84.00 343 LEU A C 1
ATOM 2836 O O . LEU A 1 343 ? -5.757 19.397 -4.513 1.00 84.00 343 LEU A O 1
ATOM 2840 N N . ASN A 1 344 ? -7.912 19.250 -5.141 1.00 81.25 344 ASN A N 1
ATOM 2841 C CA . ASN A 1 344 ? -7.953 20.417 -6.038 1.00 81.25 344 ASN A CA 1
ATOM 2842 C C . ASN A 1 344 ? -6.941 20.344 -7.204 1.00 81.25 344 ASN A C 1
ATOM 2844 O O . ASN A 1 344 ? -6.393 21.363 -7.627 1.00 81.25 344 ASN A O 1
ATOM 2848 N N . LEU A 1 345 ? -6.674 19.136 -7.711 1.00 80.50 345 LEU A N 1
ATOM 2849 C CA . LEU A 1 345 ? -5.811 18.892 -8.872 1.00 80.50 345 LEU A CA 1
ATOM 2850 C C . LEU A 1 345 ? -6.599 18.884 -10.191 1.00 80.50 345 LEU A C 1
ATOM 2852 O O . LEU A 1 345 ? -6.071 19.340 -11.201 1.00 80.50 345 LEU A O 1
ATOM 2856 N N . ASP A 1 346 ? -7.851 18.418 -10.157 1.00 79.81 346 ASP A N 1
ATOM 2857 C CA . ASP A 1 346 ? -8.790 18.389 -11.287 1.00 79.81 346 ASP A CA 1
ATOM 2858 C C . ASP A 1 346 ? -10.123 19.060 -10.913 1.00 79.81 346 ASP A C 1
ATOM 2860 O O . ASP A 1 346 ? -10.595 18.958 -9.779 1.00 79.81 346 ASP A O 1
ATOM 2864 N N . GLU A 1 347 ? -10.788 19.691 -11.884 1.00 75.31 347 GLU A N 1
ATOM 2865 C CA . GLU A 1 347 ? -12.154 20.196 -11.699 1.00 75.31 347 GLU A CA 1
ATOM 2866 C C . GLU A 1 347 ? -13.207 19.073 -11.831 1.00 75.31 347 GLU A C 1
ATOM 2868 O O . GLU A 1 347 ? -13.079 18.182 -12.681 1.00 75.31 347 GLU A O 1
ATOM 2873 N N . PRO A 1 348 ? -14.299 19.105 -11.039 1.00 76.19 348 PRO A N 1
ATOM 2874 C CA . PRO A 1 348 ? -15.373 18.124 -11.140 1.00 76.19 348 PRO A CA 1
ATOM 2875 C C . PRO A 1 348 ? -16.120 18.250 -12.475 1.00 76.19 348 PRO A C 1
ATOM 2877 O O . PRO A 1 348 ? -16.837 19.220 -12.728 1.00 76.19 348 PRO A O 1
ATOM 2880 N N . THR A 1 349 ? -16.010 17.229 -13.325 1.00 66.38 349 THR A N 1
ATOM 2881 C CA . THR A 1 349 ? -16.687 17.193 -14.628 1.00 66.38 349 THR A CA 1
ATOM 2882 C C . THR A 1 349 ? -18.097 16.608 -14.522 1.00 66.38 349 THR A C 1
ATOM 2884 O O . THR A 1 349 ? -18.310 15.488 -14.059 1.00 66.38 349 THR A O 1
ATOM 2887 N N . TYR A 1 350 ? -19.093 17.363 -14.992 1.00 64.44 350 TYR A N 1
ATOM 2888 C CA . TYR A 1 350 ? -20.491 16.933 -15.023 1.00 64.44 350 TYR A CA 1
ATOM 2889 C C . TYR A 1 350 ? -20.868 16.365 -16.395 1.00 64.44 350 TYR A C 1
ATOM 2891 O O . TYR A 1 350 ? -20.818 17.069 -17.403 1.00 64.44 350 TYR A O 1
ATOM 2899 N N . THR A 1 351 ? -21.317 15.107 -16.431 1.00 58.78 351 THR A N 1
ATOM 2900 C CA . THR A 1 351 ? -21.973 14.533 -17.616 1.00 58.78 351 THR A CA 1
ATOM 2901 C C . THR A 1 351 ? -23.494 14.613 -17.433 1.00 58.78 351 THR A C 1
ATOM 2903 O O . THR A 1 351 ? -24.021 13.930 -16.551 1.00 58.78 351 THR A O 1
ATOM 2906 N N . PRO A 1 352 ? -24.233 15.413 -18.228 1.00 56.31 352 PRO A N 1
ATOM 2907 C CA . PRO A 1 352 ? -25.687 15.492 -18.123 1.00 56.31 352 PRO A CA 1
ATOM 2908 C C . PRO A 1 352 ? -26.344 14.160 -18.507 1.00 56.31 352 PRO A C 1
ATOM 2910 O O . PRO A 1 352 ? -26.416 13.800 -19.680 1.00 56.31 352 PRO A O 1
ATOM 2913 N N . LEU A 1 353 ? -26.882 13.456 -17.509 1.00 53.00 353 LEU A N 1
ATOM 2914 C CA . LEU A 1 353 ? -27.548 12.151 -17.657 1.00 53.00 353 LEU A CA 1
ATOM 2915 C C . LEU A 1 353 ? -28.909 12.195 -18.377 1.00 53.00 353 LEU A C 1
ATOM 2917 O O . LEU A 1 353 ? -29.497 11.149 -18.636 1.00 53.00 353 LEU A O 1
ATOM 2921 N N . PHE A 1 354 ? -29.402 13.385 -18.729 1.00 51.28 354 PHE A N 1
ATOM 2922 C CA . PHE A 1 354 ? -30.667 13.569 -19.437 1.00 51.28 354 PHE A CA 1
ATOM 2923 C C . PHE A 1 354 ? -30.492 14.501 -20.637 1.00 51.28 354 PHE A C 1
ATOM 2925 O O . PHE A 1 354 ? -30.677 15.718 -20.547 1.00 51.28 354 PHE A O 1
ATOM 2932 N N . THR A 1 355 ? -30.208 13.920 -21.804 1.00 49.22 355 THR A N 1
ATOM 2933 C CA . THR A 1 355 ? -30.602 14.561 -23.061 1.00 49.22 355 THR A CA 1
ATOM 2934 C C . THR A 1 355 ? -32.124 14.666 -23.053 1.00 49.22 355 THR A C 1
ATOM 2936 O O . THR A 1 355 ? -32.823 13.658 -22.963 1.00 49.22 355 THR A O 1
ATOM 2939 N N . LYS A 1 356 ? -32.649 15.895 -23.107 1.00 48.03 356 LYS A N 1
ATOM 2940 C CA . LYS A 1 356 ? -34.093 16.132 -23.214 1.00 48.03 356 LYS A CA 1
ATOM 2941 C C . LYS A 1 356 ? -34.632 15.345 -24.410 1.00 48.03 356 LYS A C 1
ATOM 2943 O O . LYS A 1 356 ? -34.233 15.626 -25.542 1.00 48.03 356 LYS A O 1
ATOM 2948 N N . TYR A 1 357 ? -35.565 14.425 -24.168 1.00 52.06 357 TYR A N 1
ATOM 2949 C CA . TYR A 1 357 ? -36.443 13.950 -25.231 1.00 52.06 357 TYR A CA 1
ATOM 2950 C C . TYR A 1 357 ? -37.111 15.184 -25.844 1.00 52.06 357 TYR A C 1
ATOM 2952 O O . TYR A 1 357 ? -37.748 15.964 -25.132 1.00 52.06 357 TYR A O 1
ATOM 2960 N N . LYS A 1 358 ? -36.901 15.402 -27.146 1.00 46.78 358 LYS A N 1
ATOM 2961 C CA . LYS A 1 358 ? -37.663 16.406 -27.887 1.00 46.78 358 LYS A CA 1
ATOM 2962 C C . LYS A 1 358 ? -39.110 15.922 -27.933 1.00 46.78 358 LYS A C 1
ATOM 2964 O O . LYS A 1 358 ? -39.360 14.846 -28.472 1.00 46.78 358 LYS A O 1
ATOM 2969 N N . ILE A 1 359 ? -39.996 16.705 -27.323 1.00 46.88 359 ILE A N 1
ATOM 2970 C CA . ILE A 1 359 ? -41.444 16.666 -27.556 1.00 46.88 359 ILE A CA 1
ATOM 2971 C C . ILE A 1 359 ? -41.699 17.270 -28.940 1.00 46.88 359 ILE A C 1
ATOM 2973 O O . ILE A 1 359 ? -41.010 18.273 -29.248 1.00 46.88 359 ILE A O 1
#

Solvent-accessible surface area (backbone atoms only — not comparable to full-atom values): 20742 Å² total; per-residue (Å²): 133,88,80,73,54,84,80,77,64,83,66,56,70,67,59,51,55,50,48,54,28,70,66,38,88,52,74,86,63,26,74,91,54,66,64,67,55,50,54,54,48,56,60,71,58,50,83,76,55,77,85,62,46,34,30,48,35,34,39,52,72,65,60,54,54,48,32,33,78,66,69,74,42,64,86,83,65,46,73,65,47,43,30,72,44,54,49,37,66,36,40,72,58,35,26,33,33,70,41,75,96,73,69,28,40,36,42,38,34,71,57,38,31,36,39,22,39,78,39,80,92,77,63,30,32,38,53,74,44,79,42,83,44,52,70,69,56,49,55,51,43,43,74,70,28,46,76,57,85,50,43,66,46,48,43,56,57,87,56,57,89,65,46,95,72,64,76,76,72,37,42,67,61,52,53,51,50,45,54,48,53,52,50,53,51,56,50,51,51,49,52,51,53,52,44,44,75,73,44,38,68,57,51,52,53,38,55,51,44,54,54,49,48,72,71,48,43,37,32,46,37,58,81,49,75,51,77,57,98,63,30,38,40,31,38,49,75,45,64,39,76,45,65,80,92,71,64,55,76,79,40,35,33,26,33,78,46,65,51,100,85,65,53,80,44,78,42,81,51,25,30,47,72,52,77,48,70,62,95,87,39,50,27,44,33,29,39,43,47,97,85,58,62,61,72,58,51,53,58,46,52,74,64,70,51,54,38,27,47,60,54,64,63,60,46,49,50,43,52,48,53,54,48,52,53,50,29,48,73,68,66,64,63,96,53,86,64,51,54,38,38,76,67,71,73,43,80,86,82,84,78,81,91,67,78,76,80,82,126

Secondary structure (DSSP, 8-state):
-----GGGG---HHHHHHHHHHT-SSGGGS-SSSHHHHHHHHHHHTT-S----EEEEEE-HHHHHHHHHTTSS-TT--HHHIIIIIIHHHTSS-EEEEEGGGTEEEEE-SSEEEEEEEETTTTEEEEEEEEE--HHHHHHHHHHSEE--SEEEEEEGGGGGGGGG-----HHHHHHHHHHHHHHHHHHHHHHHHHHHHHHHHHHHHHHHHHHHHHHS-EEEEEEEEEETTEEEEEEEEEESS-STT--TT-EEEEEEE-TT--EEEEEEEEEEEEEEETTEEEEEEEEPTT--HHHHHHHHTTTPPEEE-THHHHHHHHHHHHHHHHHHTT-SSSTTHHHHHTTSS------S-PPPP-